Protein AF-A0A3R7PFI6-F1 (afdb_monomer)

Sequence (211 aa):
MRDLRDLRELREMREPPLRPPPLEPPHVSGSPMAPHLTPHGHMPRPPVLPHSPPPPRHWEPPPEEPTDLEELEQFAKTFKQRRIKLGFTQGDVGLAMGKLYGNDFSQTTISRFEALNLSFKNMCKLKPLLQKWLEDADKTVTDPTTLSNPLTSPDNVGRRRKKRTSIETSVRVALERAFLQNPKPTSEEIAMLADNLSMEKEVVRVWFCNR

Organism: Penaeus vannamei (NCBI:txid6689)

Mean predicted aligned error: 19.07 Å

Structure (mmCIF, N/CA/C/O backbone):
data_AF-A0A3R7PFI6-F1
#
_entry.id   AF-A0A3R7PFI6-F1
#
loop_
_atom_site.group_PDB
_atom_site.id
_atom_site.type_symbol
_atom_site.label_atom_id
_atom_site.label_alt_id
_atom_site.label_comp_id
_atom_site.label_asym_id
_atom_site.label_entity_id
_atom_site.label_seq_id
_atom_site.pdbx_PDB_ins_code
_atom_site.Cartn_x
_atom_site.Cartn_y
_atom_site.Cartn_z
_atom_site.occupancy
_atom_site.B_iso_or_equiv
_atom_site.auth_seq_id
_atom_site.auth_comp_id
_atom_site.auth_asym_id
_atom_site.auth_atom_id
_atom_site.pdbx_PDB_model_num
ATOM 1 N N . MET A 1 1 ? -11.604 -17.512 -24.646 1.00 47.03 1 MET A N 1
ATOM 2 C CA . MET A 1 1 ? -11.270 -16.100 -24.923 1.00 47.03 1 MET A CA 1
ATOM 3 C C . MET A 1 1 ? -12.550 -15.301 -24.767 1.00 47.03 1 MET A C 1
ATOM 5 O O . MET A 1 1 ? -13.474 -15.538 -25.528 1.00 47.03 1 MET A O 1
ATOM 9 N N . ARG A 1 2 ? -12.661 -14.491 -23.711 1.00 43.66 2 ARG A N 1
ATOM 10 C CA . ARG A 1 2 ? -13.773 -13.551 -23.515 1.00 43.66 2 ARG A CA 1
ATOM 11 C C . ARG A 1 2 ? -13.194 -12.150 -23.685 1.00 43.66 2 ARG A C 1
ATOM 13 O O . ARG A 1 2 ? -12.155 -11.847 -23.101 1.00 43.66 2 ARG A O 1
ATOM 20 N N . ASP A 1 3 ? -13.801 -11.421 -24.610 1.00 38.56 3 ASP A N 1
ATOM 21 C CA . ASP A 1 3 ? -13.289 -10.248 -25.308 1.00 38.56 3 ASP A CA 1
ATOM 22 C C . ASP A 1 3 ? -13.127 -9.031 -24.389 1.00 38.56 3 ASP A C 1
ATOM 24 O O . ASP A 1 3 ? -13.961 -8.746 -23.534 1.00 38.56 3 ASP A O 1
ATOM 28 N N . LEU A 1 4 ? -12.094 -8.233 -24.662 1.00 44.78 4 LEU A N 1
ATOM 29 C CA . LEU A 1 4 ? -11.784 -6.949 -24.018 1.00 44.78 4 LEU A CA 1
ATOM 30 C C . LEU A 1 4 ? -12.851 -5.852 -24.277 1.00 44.78 4 LEU A C 1
ATOM 32 O O . LEU A 1 4 ? -12.664 -4.701 -23.886 1.00 44.78 4 LEU A O 1
ATOM 36 N N . ARG A 1 5 ? -13.964 -6.199 -24.939 1.00 50.34 5 ARG A N 1
ATOM 37 C CA . ARG A 1 5 ? -15.125 -5.334 -25.195 1.00 50.34 5 ARG A CA 1
ATOM 38 C C . ARG A 1 5 ? -16.104 -5.291 -24.016 1.00 50.34 5 ARG A C 1
ATOM 40 O O . ARG A 1 5 ? -16.621 -4.216 -23.731 1.00 50.34 5 ARG A O 1
ATOM 47 N N . ASP A 1 6 ? -16.226 -6.375 -23.245 1.00 47.31 6 ASP A N 1
ATOM 48 C CA . ASP A 1 6 ? -17.095 -6.441 -22.051 1.00 47.31 6 ASP A CA 1
ATOM 49 C C . ASP A 1 6 ? -16.649 -5.485 -20.922 1.00 47.31 6 ASP A C 1
ATOM 51 O O . ASP A 1 6 ? -17.447 -5.044 -20.097 1.00 47.31 6 ASP A O 1
ATOM 55 N N . LEU A 1 7 ? -15.365 -5.103 -20.886 1.00 47.41 7 LEU A N 1
ATOM 56 C CA . LEU A 1 7 ? -14.848 -4.161 -19.885 1.00 47.41 7 LEU A CA 1
ATOM 57 C C . LEU A 1 7 ? -15.054 -2.680 -20.244 1.00 47.41 7 LEU A C 1
ATOM 59 O O . LEU A 1 7 ? -14.823 -1.825 -19.387 1.00 47.41 7 LEU A O 1
ATOM 63 N N . ARG A 1 8 ? -15.467 -2.354 -21.480 1.00 55.72 8 ARG A N 1
ATOM 64 C CA . ARG A 1 8 ? -15.829 -0.974 -21.849 1.00 55.72 8 ARG A CA 1
ATOM 65 C C . ARG A 1 8 ? -17.278 -0.652 -21.487 1.00 55.72 8 ARG A C 1
ATOM 67 O O . ARG A 1 8 ? -17.504 0.430 -20.960 1.00 55.72 8 ARG A O 1
ATOM 74 N N . GLU A 1 9 ? -18.213 -1.591 -21.643 1.00 45.94 9 GLU A N 1
ATOM 75 C CA . GLU A 1 9 ? -19.623 -1.365 -21.271 1.00 45.94 9 GLU A CA 1
ATOM 76 C C . GLU A 1 9 ? -19.845 -1.284 -19.750 1.00 45.94 9 GLU A C 1
ATOM 78 O O . GLU A 1 9 ? -20.670 -0.502 -19.283 1.00 45.94 9 GLU A O 1
ATOM 83 N N . LEU A 1 10 ? -19.032 -1.966 -18.933 1.00 47.47 10 LEU A N 1
ATOM 84 C CA . LEU A 1 10 ? -19.099 -1.830 -17.467 1.00 47.47 10 LEU A CA 1
ATOM 85 C C . LEU A 1 10 ? -18.564 -0.490 -16.927 1.00 47.47 10 LEU A C 1
ATOM 87 O O . LEU A 1 10 ? -18.756 -0.189 -15.747 1.00 47.47 10 LEU A O 1
ATOM 91 N N . ARG A 1 11 ? -17.903 0.325 -17.762 1.00 57.59 11 ARG A N 1
ATOM 92 C CA . ARG A 1 11 ? -17.464 1.679 -17.387 1.00 57.59 11 ARG A CA 1
ATOM 93 C C . ARG A 1 11 ? -18.569 2.723 -17.580 1.00 57.59 11 ARG A C 1
ATOM 95 O O . ARG A 1 11 ? -18.509 3.763 -16.932 1.00 57.59 11 ARG A O 1
ATOM 102 N N . GLU A 1 12 ? -19.577 2.443 -18.405 1.00 51.34 12 GLU A N 1
ATOM 103 C CA . GLU A 1 12 ? -20.612 3.420 -18.779 1.00 51.34 12 GLU A CA 1
ATOM 104 C C . GLU A 1 12 ? -21.823 3.436 -17.825 1.00 51.34 12 GLU A C 1
ATOM 106 O O . GLU A 1 12 ? -22.630 4.355 -17.858 1.00 51.34 12 GLU A O 1
ATOM 111 N N . MET A 1 13 ? -21.912 2.483 -16.887 1.00 51.72 13 MET A N 1
ATOM 112 C CA . MET A 1 13 ? -23.025 2.369 -15.923 1.00 51.72 13 MET A CA 1
ATOM 113 C C . MET A 1 13 ? -22.684 2.844 -14.497 1.00 51.72 13 MET A C 1
ATOM 115 O O . MET A 1 13 ? -23.316 2.427 -13.524 1.00 51.72 13 MET A O 1
ATOM 119 N N . ARG A 1 14 ? -21.681 3.719 -14.329 1.00 55.25 14 ARG A N 1
ATOM 120 C CA . ARG A 1 14 ? -21.349 4.309 -13.016 1.00 55.25 14 ARG A CA 1
ATOM 121 C C . ARG A 1 14 ? -20.908 5.774 -13.097 1.00 55.25 14 ARG A C 1
ATOM 123 O O . ARG A 1 14 ? -19.942 6.169 -12.450 1.00 55.25 14 ARG A O 1
ATOM 130 N N . GLU A 1 15 ? -21.644 6.583 -13.844 1.00 53.28 15 GLU A N 1
ATOM 131 C CA . GLU A 1 15 ? -21.675 8.032 -13.620 1.00 53.28 15 GLU A CA 1
ATOM 132 C C . GLU A 1 15 ? -22.829 8.346 -12.648 1.00 53.28 15 GLU A C 1
ATOM 134 O O . GLU A 1 15 ? -23.986 8.059 -12.963 1.00 53.28 15 GLU A O 1
ATOM 139 N N . PRO A 1 16 ? -22.572 8.876 -11.439 1.00 63.91 16 PRO A N 1
ATOM 140 C CA . PRO A 1 16 ? -23.630 9.475 -10.632 1.00 63.91 16 PRO A CA 1
ATOM 141 C C . PRO A 1 16 ? -24.058 10.816 -11.261 1.00 63.91 16 PRO A C 1
ATOM 143 O O . PRO A 1 16 ? -23.215 11.499 -11.843 1.00 63.91 16 PRO A O 1
ATOM 146 N N . PRO A 1 17 ? -25.329 11.247 -11.133 1.00 57.25 17 PRO A N 1
ATOM 147 C CA . PRO A 1 17 ? -25.753 12.523 -11.691 1.00 57.25 17 PRO A CA 1
ATOM 148 C C . PRO A 1 17 ? -24.983 13.668 -11.022 1.00 57.25 17 PRO A C 1
ATOM 150 O O . PRO A 1 17 ? -24.881 13.738 -9.792 1.00 57.25 17 PRO A O 1
ATOM 153 N N . LEU A 1 18 ? -24.436 14.559 -11.849 1.00 62.00 18 LEU A N 1
ATOM 154 C CA . LEU A 1 18 ? -23.795 15.798 -11.423 1.00 62.00 18 LEU A CA 1
ATOM 155 C C . LEU A 1 18 ? -24.766 16.597 -10.539 1.00 62.00 18 LEU A C 1
ATOM 157 O O . LEU A 1 18 ? -25.909 16.853 -10.918 1.00 62.00 18 LEU A O 1
ATOM 161 N N . ARG A 1 19 ? -24.311 16.980 -9.341 1.00 64.25 19 ARG A N 1
ATOM 162 C CA . ARG A 1 19 ? -25.037 17.918 -8.473 1.00 64.25 19 ARG A CA 1
ATOM 163 C C . ARG A 1 19 ? -25.232 19.252 -9.210 1.00 64.25 19 ARG A C 1
ATOM 165 O O . ARG A 1 19 ? -24.286 19.705 -9.856 1.00 64.25 19 ARG A O 1
ATOM 172 N N . PRO A 1 20 ? -26.394 19.913 -9.078 1.00 64.19 20 PRO A N 1
ATOM 173 C CA . PRO A 1 20 ? -26.571 21.258 -9.610 1.00 64.19 20 PRO A CA 1
ATOM 174 C C . PRO A 1 20 ? -25.693 22.272 -8.846 1.00 64.19 20 PRO A C 1
ATOM 176 O O . PRO A 1 20 ? -25.380 22.044 -7.670 1.00 64.19 20 PRO A O 1
ATOM 179 N N . PRO A 1 21 ? -25.277 23.374 -9.498 1.00 66.75 21 PRO A N 1
ATOM 180 C CA . PRO A 1 21 ? -24.439 24.406 -8.889 1.00 66.75 21 PRO A CA 1
ATOM 181 C C . PRO A 1 21 ? -25.176 25.169 -7.768 1.00 66.75 21 PRO A C 1
ATOM 183 O O . PRO A 1 21 ? -26.410 25.190 -7.752 1.00 66.75 21 PRO A O 1
ATOM 186 N N . PRO A 1 22 ? -24.451 25.811 -6.828 1.00 54.72 22 PRO A N 1
ATOM 187 C CA . PRO A 1 22 ? -25.062 26.649 -5.800 1.00 54.72 22 PRO A CA 1
ATOM 188 C C . PRO A 1 22 ? -25.737 27.870 -6.433 1.00 54.72 22 PRO A C 1
ATOM 190 O O . PRO A 1 22 ? -25.142 28.551 -7.263 1.00 54.72 22 PRO A O 1
ATOM 193 N N . LEU A 1 23 ? -26.973 28.142 -6.017 1.00 49.22 23 LEU A N 1
ATOM 194 C CA . LEU A 1 23 ? -27.726 29.343 -6.367 1.00 49.22 23 LEU A CA 1
ATOM 195 C C . LEU A 1 23 ? -27.036 30.582 -5.772 1.00 49.22 23 LEU A C 1
ATOM 197 O O . LEU A 1 23 ? -26.887 30.682 -4.553 1.00 49.22 23 LEU A O 1
ATOM 201 N N . GLU A 1 24 ? -26.632 31.521 -6.628 1.00 51.56 24 GLU A N 1
ATOM 202 C CA . GLU A 1 24 ? -26.271 32.885 -6.229 1.00 51.56 24 GLU A CA 1
ATOM 203 C C . GLU A 1 24 ? -27.494 33.606 -5.624 1.00 51.56 24 GLU A C 1
ATOM 205 O O . GLU A 1 24 ? -28.616 33.432 -6.114 1.00 51.56 24 GLU A O 1
ATOM 210 N N . PRO A 1 25 ? -27.327 34.426 -4.570 1.00 59.88 25 PRO A N 1
ATOM 211 C CA . PRO A 1 25 ? -28.398 35.289 -4.090 1.00 59.88 25 PRO A CA 1
ATOM 212 C C . PRO A 1 25 ? -28.646 36.441 -5.084 1.00 59.88 25 PRO A C 1
ATOM 214 O O . PRO A 1 25 ? -27.698 36.969 -5.668 1.00 59.88 25 PRO A O 1
ATOM 217 N N . PRO A 1 26 ? -29.907 36.865 -5.280 1.00 51.94 26 PRO A N 1
ATOM 218 C CA . PRO A 1 26 ? -30.263 37.786 -6.344 1.00 51.94 26 PRO A CA 1
ATOM 219 C C . PRO A 1 26 ? -29.749 39.200 -6.075 1.00 51.94 26 PRO A C 1
ATOM 221 O O . PRO A 1 26 ? -29.958 39.792 -5.016 1.00 51.94 26 PRO A O 1
ATOM 224 N N . HIS A 1 27 ? -29.140 39.758 -7.114 1.00 43.88 27 HIS A N 1
ATOM 225 C CA . HIS A 1 27 ? -28.894 41.177 -7.298 1.00 43.88 27 HIS A CA 1
ATOM 226 C C . HIS A 1 27 ? -30.237 41.928 -7.271 1.00 43.88 27 HIS A C 1
ATOM 228 O O . HIS A 1 27 ? -31.058 41.782 -8.177 1.00 43.88 27 HIS A O 1
ATOM 234 N N . VAL A 1 28 ? -30.463 42.755 -6.250 1.00 43.88 28 VAL A N 1
ATOM 235 C CA . VAL A 1 28 ? -31.458 43.829 -6.326 1.00 43.88 28 VAL A CA 1
ATOM 236 C C . VAL A 1 28 ? -30.785 45.028 -6.984 1.00 43.88 28 VAL A C 1
ATOM 238 O O . VAL A 1 28 ? -29.887 45.659 -6.431 1.00 43.88 28 VAL A O 1
ATOM 241 N N . SER A 1 29 ? -31.224 45.304 -8.208 1.00 42.69 29 SER A N 1
ATOM 242 C CA . SER A 1 29 ? -31.030 46.579 -8.886 1.00 42.69 29 SER A CA 1
ATOM 243 C C . SER A 1 29 ? -31.921 47.626 -8.221 1.00 42.69 29 SER A C 1
ATOM 245 O O . SER A 1 29 ? -33.138 47.457 -8.164 1.00 42.69 29 SER A O 1
ATOM 247 N N . GLY A 1 30 ? -31.318 48.713 -7.745 1.00 36.31 30 GLY A N 1
ATOM 248 C CA . GLY A 1 30 ? -32.032 49.845 -7.163 1.00 36.31 30 GLY A CA 1
ATOM 249 C C . GLY A 1 30 ? -31.119 51.044 -6.918 1.00 36.31 30 GLY A C 1
ATOM 250 O O . GLY A 1 30 ? -30.772 51.333 -5.782 1.00 36.31 30 GLY A O 1
ATOM 251 N N . SER A 1 31 ? -30.733 51.749 -7.982 1.00 43.47 31 SER A N 1
ATOM 252 C CA . SER A 1 31 ? -30.553 53.212 -7.909 1.00 43.47 31 SER A CA 1
ATOM 253 C C . SER A 1 31 ? -31.957 53.839 -7.921 1.00 43.47 31 SER A C 1
ATOM 255 O O . SER A 1 31 ? -32.812 53.272 -8.609 1.00 43.47 31 SER A O 1
ATOM 257 N N . PRO A 1 32 ? -32.233 54.983 -7.253 1.00 49.50 32 PRO A N 1
ATOM 258 C CA . PRO A 1 32 ? -31.509 56.221 -7.562 1.00 49.50 32 PRO A CA 1
ATOM 259 C C . PRO A 1 32 ? -31.386 57.280 -6.427 1.00 49.50 32 PRO A C 1
ATOM 261 O O . PRO A 1 32 ? -31.973 57.174 -5.359 1.00 49.50 32 PRO A O 1
ATOM 264 N N . MET A 1 33 ? -30.674 58.362 -6.779 1.00 37.41 33 MET A N 1
ATOM 265 C CA . MET A 1 33 ? -30.741 59.743 -6.258 1.00 37.41 33 MET A CA 1
ATOM 266 C C . MET A 1 33 ? -30.012 60.126 -4.947 1.00 37.41 33 MET A C 1
ATOM 268 O O . MET A 1 33 ? -30.387 59.776 -3.836 1.00 37.41 33 MET A O 1
ATOM 272 N N . ALA A 1 34 ? -28.999 60.985 -5.142 1.00 40.78 34 ALA A N 1
ATOM 273 C CA . ALA A 1 34 ? -28.459 62.002 -4.223 1.00 40.78 34 ALA A CA 1
ATOM 274 C C . ALA A 1 34 ? -29.556 63.029 -3.803 1.00 40.78 34 ALA A C 1
ATOM 276 O O . ALA A 1 34 ? -30.657 62.926 -4.350 1.00 40.78 34 ALA A O 1
ATOM 277 N N . PRO A 1 35 ? -29.317 64.080 -2.971 1.00 52.38 35 PRO A N 1
ATOM 278 C CA . PRO A 1 35 ? -28.046 64.621 -2.446 1.00 52.38 35 PRO A CA 1
ATOM 279 C C . PRO A 1 35 ? -28.086 65.032 -0.950 1.00 52.38 35 PRO A C 1
ATOM 281 O O . PRO A 1 35 ? -29.144 64.986 -0.335 1.00 52.38 35 PRO A O 1
ATOM 284 N N . HIS A 1 36 ? -26.954 65.459 -0.362 1.00 34.47 36 HIS A N 1
ATOM 285 C CA . HIS A 1 36 ? -26.769 66.803 0.242 1.00 34.47 36 HIS A CA 1
ATOM 286 C C . HIS A 1 36 ? -25.557 66.913 1.209 1.00 34.47 36 HIS A C 1
ATOM 288 O O . HIS A 1 36 ? -25.420 66.158 2.159 1.00 34.47 36 HIS A O 1
ATOM 294 N N . LEU A 1 37 ? -24.728 67.932 0.932 1.00 35.72 37 LEU A N 1
ATOM 295 C CA . LEU A 1 37 ? -24.122 68.921 1.845 1.00 35.72 37 LEU A CA 1
ATOM 296 C C . LEU A 1 37 ? -23.178 68.457 2.979 1.00 35.72 37 LEU A C 1
ATOM 298 O O . LEU A 1 37 ? -23.607 67.940 4.001 1.00 35.72 37 LEU A O 1
ATOM 302 N N . THR A 1 38 ? -21.901 68.853 2.897 1.00 48.12 38 THR A N 1
ATOM 303 C CA . THR A 1 38 ? -21.318 69.928 3.742 1.00 48.12 38 THR A CA 1
ATOM 304 C C . THR A 1 38 ? -19.870 70.265 3.322 1.00 48.12 38 THR A C 1
ATOM 306 O O . THR A 1 38 ? -19.207 69.420 2.720 1.00 48.12 38 THR A O 1
ATOM 309 N N . PRO A 1 39 ? -19.381 71.504 3.562 1.00 47.66 39 PRO A N 1
ATOM 310 C CA . PRO A 1 39 ? -18.180 72.052 2.924 1.00 47.66 39 PRO A CA 1
ATOM 311 C C . PRO A 1 39 ? -17.007 72.356 3.889 1.00 47.66 39 PRO A C 1
ATOM 313 O O . PRO A 1 39 ? -17.177 72.414 5.100 1.00 47.66 39 PRO A O 1
ATOM 316 N N . HIS A 1 40 ? -15.859 72.695 3.284 1.00 39.38 40 HIS A N 1
ATOM 317 C CA . HIS A 1 40 ? -14.697 73.435 3.817 1.00 39.38 40 HIS A CA 1
ATOM 318 C C . HIS A 1 40 ? -13.680 72.741 4.746 1.00 39.38 40 HIS A C 1
ATOM 320 O O . HIS A 1 40 ? -13.979 72.333 5.860 1.00 39.38 40 HIS A O 1
ATOM 326 N N . GLY A 1 41 ? -12.404 72.789 4.326 1.00 36.53 41 GLY A N 1
ATOM 327 C CA . GLY A 1 41 ? -11.238 72.646 5.207 1.00 36.53 41 GLY A CA 1
ATOM 328 C C . GLY A 1 41 ? -9.909 72.516 4.453 1.00 36.53 41 GLY A C 1
ATOM 329 O O . GLY A 1 41 ? -9.660 71.509 3.805 1.00 36.53 41 GLY A O 1
ATOM 330 N N . HIS A 1 42 ? -9.069 73.549 4.522 1.00 40.72 42 HIS A N 1
ATOM 331 C CA . HIS A 1 42 ? -7.720 73.652 3.947 1.00 40.72 42 HIS A CA 1
ATOM 332 C C . HIS A 1 42 ? -6.703 72.637 4.539 1.00 40.72 42 HIS A C 1
ATOM 334 O O . HIS A 1 42 ? -6.733 72.382 5.736 1.00 40.72 42 HIS A O 1
ATOM 340 N N . MET A 1 43 ? -5.802 72.136 3.669 1.00 45.34 43 MET A N 1
ATOM 341 C CA . MET A 1 43 ? -4.363 71.745 3.793 1.00 45.34 43 MET A CA 1
ATOM 342 C C . MET A 1 43 ? -3.679 71.772 5.193 1.00 45.34 43 MET A C 1
ATOM 344 O O . MET A 1 43 ? -3.967 72.693 5.952 1.00 45.34 43 MET A O 1
ATOM 348 N N . PRO A 1 44 ? -2.657 70.920 5.509 1.00 45.69 44 PRO A N 1
ATOM 349 C CA . PRO A 1 44 ? -1.522 70.627 4.615 1.00 45.69 44 PRO A CA 1
ATOM 350 C C . PRO A 1 44 ? -0.893 69.207 4.652 1.00 45.69 44 PRO A C 1
ATOM 352 O O . PRO A 1 44 ? -1.078 68.390 5.547 1.00 45.69 44 PRO A O 1
ATOM 355 N N . ARG A 1 45 ? -0.077 68.970 3.620 1.00 54.97 45 ARG A N 1
ATOM 356 C CA . ARG A 1 45 ? 0.838 67.847 3.345 1.00 54.97 45 ARG A CA 1
ATOM 357 C C . ARG A 1 45 ? 1.880 67.593 4.461 1.00 54.97 45 ARG A C 1
ATOM 359 O O . ARG A 1 45 ? 2.569 68.541 4.835 1.00 54.97 45 ARG A O 1
ATOM 366 N N . PRO A 1 46 ? 2.110 66.333 4.888 1.00 52.25 46 PRO A N 1
ATOM 367 C CA . PRO A 1 46 ? 3.300 65.919 5.634 1.00 52.25 46 PRO A CA 1
ATOM 368 C C . PRO A 1 46 ? 4.395 65.302 4.725 1.00 52.25 46 PRO A C 1
ATOM 370 O O . PRO A 1 46 ? 4.140 65.002 3.555 1.00 52.25 46 PRO A O 1
ATOM 373 N N . PRO A 1 47 ? 5.641 65.187 5.223 1.00 46.34 47 PRO A N 1
ATOM 374 C CA . PRO A 1 47 ? 6.857 65.191 4.417 1.00 46.34 47 PRO A CA 1
ATOM 375 C C . PRO A 1 47 ? 7.277 63.814 3.888 1.00 46.34 47 PRO A C 1
ATOM 377 O O . PRO A 1 47 ? 6.924 62.762 4.412 1.00 46.34 47 PRO A O 1
ATOM 380 N N . VAL A 1 48 ? 8.080 63.872 2.829 1.00 52.50 48 VAL A N 1
ATOM 381 C CA . VAL A 1 48 ? 8.734 62.754 2.145 1.00 52.50 48 VAL A CA 1
ATOM 382 C C . VAL A 1 48 ? 9.746 62.094 3.093 1.00 52.50 48 VAL A C 1
ATOM 384 O O . VAL A 1 48 ? 10.653 62.769 3.575 1.00 52.50 48 VAL A O 1
ATOM 387 N N . LEU A 1 49 ? 9.612 60.787 3.334 1.00 50.81 49 LEU A N 1
ATOM 388 C CA . LEU A 1 49 ? 10.629 59.939 3.970 1.00 50.81 49 LEU A CA 1
ATOM 389 C C . LEU A 1 49 ? 11.106 58.868 2.968 1.00 50.81 49 LEU A C 1
ATOM 391 O O . LEU A 1 49 ? 10.339 58.484 2.081 1.00 50.81 49 LEU A O 1
ATOM 395 N N . PRO A 1 50 ? 12.376 58.429 3.045 1.00 49.97 50 PRO A N 1
ATOM 396 C CA . PRO A 1 50 ? 13.038 57.686 1.980 1.00 49.97 50 PRO A CA 1
ATOM 397 C C . PRO A 1 50 ? 12.567 56.228 1.894 1.00 49.97 50 PRO A C 1
ATOM 399 O O . PRO A 1 50 ? 12.204 55.600 2.886 1.00 49.97 50 PRO A O 1
ATOM 402 N N . HIS A 1 51 ? 12.594 55.711 0.666 1.00 48.69 51 HIS A N 1
ATOM 403 C CA . HIS A 1 51 ? 12.194 54.369 0.254 1.00 48.69 51 HIS A CA 1
ATOM 404 C C . HIS A 1 51 ? 12.770 53.263 1.158 1.00 48.69 51 HIS A C 1
ATOM 406 O O . HIS A 1 51 ? 13.980 53.052 1.192 1.00 48.69 51 HIS A O 1
ATOM 412 N N . SER A 1 52 ? 11.892 52.501 1.816 1.00 49.97 52 SER A N 1
ATOM 413 C CA . SER A 1 52 ? 12.189 51.115 2.199 1.00 49.97 52 SER A CA 1
ATOM 414 C C . SER A 1 52 ? 11.892 50.205 1.001 1.00 49.97 52 SER A C 1
ATOM 416 O O . SER A 1 52 ? 10.870 50.415 0.340 1.00 49.97 52 SER A O 1
ATOM 418 N N . PRO A 1 53 ? 12.745 49.215 0.683 1.00 58.03 53 PRO A N 1
ATOM 419 C CA . PRO A 1 53 ? 12.465 48.290 -0.406 1.00 58.03 53 PRO A CA 1
ATOM 420 C C . PRO A 1 53 ? 11.238 47.429 -0.052 1.00 58.03 53 PRO A C 1
ATOM 422 O O . PRO A 1 53 ? 11.028 47.118 1.125 1.00 58.03 53 PRO A O 1
ATOM 425 N N . PRO A 1 54 ? 10.404 47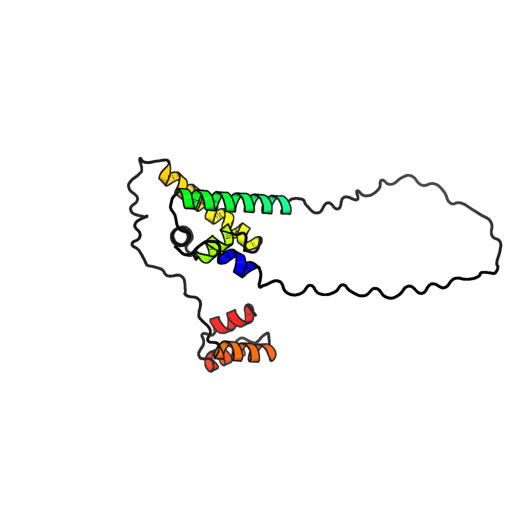.047 -1.035 1.00 58.53 54 PRO A N 1
ATOM 426 C CA . PRO A 1 54 ? 9.269 46.172 -0.778 1.00 58.53 54 PRO A CA 1
ATOM 427 C C . PRO A 1 54 ? 9.767 44.796 -0.299 1.00 58.53 54 PRO A C 1
ATOM 429 O O . PRO A 1 54 ? 10.798 44.324 -0.786 1.00 58.53 54 PRO A O 1
ATOM 432 N N . PRO A 1 55 ? 9.054 44.115 0.618 1.00 55.47 55 PRO A N 1
ATOM 433 C CA . PRO A 1 55 ? 9.356 42.722 0.918 1.00 55.47 55 PRO A CA 1
ATOM 434 C C . PRO A 1 55 ? 9.143 41.898 -0.361 1.00 55.47 55 PRO A C 1
ATOM 436 O O . PRO A 1 55 ? 8.181 42.166 -1.093 1.00 55.47 55 PRO A O 1
ATOM 439 N N . PRO A 1 56 ? 9.996 40.903 -0.658 1.00 54.09 56 PRO A N 1
ATOM 440 C CA . PRO A 1 56 ? 9.786 40.044 -1.807 1.00 54.09 56 PRO A CA 1
ATOM 441 C C . PRO A 1 56 ? 8.479 39.285 -1.583 1.00 54.09 56 PRO A C 1
ATOM 443 O O . PRO A 1 56 ? 8.386 38.392 -0.741 1.00 54.09 56 PRO A O 1
ATOM 446 N N . ARG A 1 57 ? 7.434 39.666 -2.322 1.00 55.94 57 ARG A N 1
ATOM 447 C CA . ARG A 1 57 ? 6.246 38.834 -2.474 1.00 55.94 57 ARG A CA 1
ATOM 448 C C . ARG A 1 57 ? 6.599 37.719 -3.435 1.00 55.94 57 ARG A C 1
ATOM 450 O O . ARG A 1 57 ? 6.314 37.809 -4.621 1.00 55.94 57 ARG A O 1
ATOM 457 N N . HIS A 1 58 ? 7.226 36.686 -2.899 1.00 52.12 58 HIS A N 1
ATOM 458 C CA . HIS A 1 58 ? 7.349 35.417 -3.584 1.00 52.12 58 HIS A CA 1
ATOM 459 C C . HIS A 1 58 ? 6.905 34.306 -2.650 1.00 52.12 58 HIS A C 1
ATOM 461 O O . HIS A 1 58 ? 7.705 33.650 -1.995 1.00 52.12 58 HIS A O 1
ATOM 467 N N . TRP A 1 59 ? 5.591 34.146 -2.545 1.00 49.25 59 TRP A N 1
ATOM 468 C CA . TRP A 1 59 ? 5.024 32.876 -2.121 1.00 49.25 59 TRP A CA 1
ATOM 469 C C . TRP A 1 59 ? 4.951 31.997 -3.376 1.00 49.25 59 TRP A C 1
ATOM 471 O O . TRP A 1 59 ? 3.874 31.823 -3.938 1.00 49.25 59 TRP A O 1
ATOM 481 N N . GLU A 1 60 ? 6.092 31.480 -3.847 1.00 49.00 60 GLU A N 1
ATOM 482 C CA . GLU A 1 60 ? 6.052 30.218 -4.592 1.00 49.00 60 GLU A CA 1
ATOM 483 C C . GLU A 1 60 ? 5.784 29.125 -3.550 1.00 49.00 60 GLU A C 1
ATOM 485 O O . GLU A 1 60 ? 6.536 29.021 -2.575 1.00 49.00 60 GLU A O 1
ATOM 490 N N . PRO A 1 61 ? 4.717 28.320 -3.685 1.00 53.31 61 PRO A N 1
ATOM 491 C CA . PRO A 1 61 ? 4.696 27.044 -2.988 1.00 53.31 61 PRO A CA 1
ATOM 492 C C . PRO A 1 61 ? 5.939 26.251 -3.438 1.00 53.31 61 PRO A C 1
ATOM 494 O O . PRO A 1 61 ? 6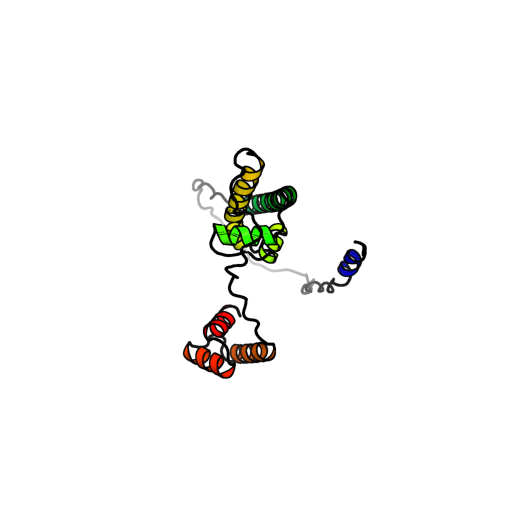.245 26.278 -4.631 1.00 53.31 61 PRO A O 1
ATOM 497 N N . PRO A 1 62 ? 6.676 25.579 -2.534 1.00 53.72 62 PRO A N 1
ATOM 498 C CA . PRO A 1 62 ? 7.886 24.850 -2.901 1.00 53.72 62 PRO A CA 1
ATOM 499 C C . PRO A 1 62 ? 7.622 23.898 -4.085 1.00 53.72 62 PRO A C 1
ATOM 501 O O . PRO A 1 62 ? 6.749 23.034 -3.971 1.00 53.72 62 PRO A O 1
ATOM 504 N N . PRO A 1 63 ? 8.358 24.007 -5.206 1.00 56.91 63 PRO A N 1
ATOM 505 C CA . PRO A 1 63 ? 8.202 23.132 -6.373 1.00 56.91 63 PRO A CA 1
ATOM 506 C C . PRO A 1 63 ? 8.773 21.714 -6.164 1.00 56.91 63 PRO A C 1
ATOM 508 O O . PRO A 1 63 ? 8.944 20.955 -7.117 1.00 56.91 63 PRO A O 1
ATOM 511 N N . GLU A 1 64 ? 9.051 21.315 -4.923 1.00 54.97 64 GLU A N 1
ATOM 512 C CA . GLU A 1 64 ? 9.648 20.011 -4.619 1.00 54.97 64 GLU A CA 1
ATOM 513 C C . GLU A 1 64 ? 8.618 18.863 -4.679 1.00 54.97 64 GLU A C 1
ATOM 515 O O . GLU A 1 64 ? 8.944 17.773 -5.139 1.00 54.97 64 GLU A O 1
ATOM 520 N N . GLU A 1 65 ? 7.346 19.107 -4.335 1.00 54.66 65 GLU A N 1
ATOM 521 C CA . GLU A 1 65 ? 6.288 18.080 -4.419 1.00 54.66 65 GLU A CA 1
ATOM 522 C C . GLU A 1 65 ? 5.894 17.625 -5.844 1.00 54.66 65 GLU A C 1
ATOM 524 O O . GLU A 1 65 ? 5.698 16.419 -6.030 1.00 54.66 65 GLU A O 1
ATOM 529 N N . PRO A 1 66 ? 5.765 18.495 -6.872 1.00 61.09 66 PRO A N 1
ATOM 530 C CA . PRO A 1 66 ? 5.434 18.030 -8.223 1.00 61.09 66 PRO A CA 1
ATOM 531 C C . PRO A 1 66 ? 6.539 17.157 -8.836 1.00 61.09 66 PRO A C 1
ATOM 533 O O . PRO A 1 6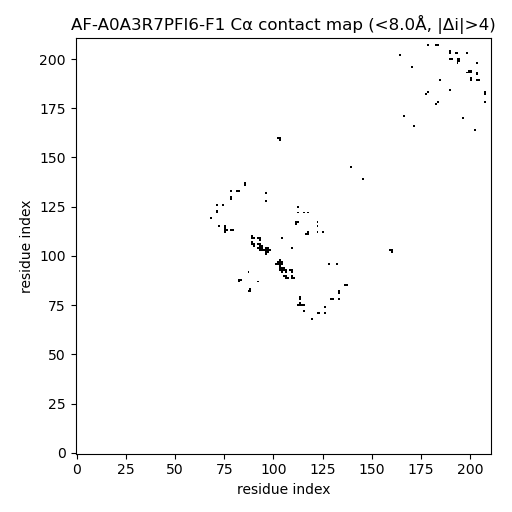6 ? 6.231 16.231 -9.587 1.00 61.09 66 PRO A O 1
ATOM 536 N N . THR A 1 67 ? 7.800 17.398 -8.468 1.00 72.06 67 THR A N 1
ATOM 537 C CA . THR A 1 67 ? 8.956 16.649 -8.984 1.00 72.06 67 THR A CA 1
ATOM 538 C C . THR A 1 67 ? 8.986 15.219 -8.440 1.00 72.06 67 THR A C 1
ATOM 540 O O . THR A 1 67 ? 9.144 14.263 -9.202 1.00 72.06 67 THR A O 1
ATOM 543 N N . ASP A 1 68 ? 8.749 15.048 -7.136 1.00 81.50 68 ASP A N 1
ATOM 544 C CA . ASP A 1 68 ? 8.738 13.726 -6.502 1.00 81.50 68 ASP A CA 1
ATOM 545 C C . ASP A 1 68 ? 7.600 12.840 -7.024 1.00 81.50 68 ASP A C 1
ATOM 547 O O . ASP A 1 68 ? 7.777 11.629 -7.178 1.00 81.50 68 ASP A O 1
ATOM 551 N N . LEU A 1 69 ? 6.426 13.417 -7.308 1.00 87.50 69 LEU A N 1
ATOM 552 C CA . LEU A 1 69 ? 5.290 12.666 -7.845 1.00 87.50 69 LEU A CA 1
ATOM 553 C C . LEU A 1 69 ? 5.561 12.167 -9.271 1.00 87.50 69 LEU A C 1
ATOM 555 O O . LEU A 1 69 ? 5.254 11.012 -9.584 1.00 87.50 69 LEU A O 1
ATOM 559 N N . GLU A 1 70 ? 6.162 13.010 -10.111 1.00 88.81 70 GLU A N 1
ATOM 560 C CA . GLU A 1 70 ? 6.552 12.643 -11.473 1.00 88.81 70 GLU A CA 1
ATOM 561 C C . GLU A 1 70 ? 7.613 11.534 -11.468 1.00 88.81 70 GLU A C 1
ATOM 563 O O . GLU A 1 70 ? 7.489 10.536 -12.185 1.00 88.81 70 GLU A O 1
ATOM 568 N N . GLU A 1 71 ? 8.615 11.641 -10.595 1.00 92.19 71 GLU A N 1
ATOM 569 C CA . GLU A 1 71 ? 9.641 10.610 -10.440 1.00 92.19 71 GLU A CA 1
ATOM 570 C C . GLU A 1 71 ? 9.032 9.269 -9.987 1.00 92.19 71 GLU A C 1
ATOM 572 O O . GLU A 1 71 ? 9.434 8.189 -10.432 1.00 92.19 71 GLU A O 1
ATOM 577 N N . LEU A 1 72 ? 8.019 9.319 -9.119 1.00 94.06 72 LEU A N 1
ATOM 578 C CA . LEU A 1 72 ? 7.289 8.146 -8.638 1.00 94.06 72 LEU A CA 1
ATOM 579 C C . LEU A 1 72 ? 6.498 7.462 -9.755 1.00 94.06 72 LEU A C 1
ATOM 581 O O . LEU A 1 72 ? 6.472 6.230 -9.830 1.00 94.06 72 LEU A O 1
ATOM 585 N N . GLU A 1 73 ? 5.879 8.248 -10.634 1.00 94.56 73 GLU A N 1
ATOM 586 C CA . GLU A 1 73 ? 5.178 7.746 -11.812 1.00 94.56 73 GLU A CA 1
ATOM 587 C C . GLU A 1 73 ? 6.144 7.065 -12.788 1.00 94.56 73 GLU A C 1
ATOM 589 O O . GLU A 1 73 ? 5.883 5.945 -13.248 1.00 94.56 73 GLU A O 1
ATOM 594 N N . GLN A 1 74 ? 7.281 7.703 -13.070 1.00 95.44 74 GLN A N 1
ATOM 595 C CA . GLN A 1 74 ? 8.326 7.132 -13.919 1.00 95.44 74 GLN A CA 1
ATOM 596 C C . GLN A 1 74 ? 8.877 5.830 -13.327 1.00 95.44 74 GLN A C 1
ATOM 598 O O . GLN A 1 74 ? 9.022 4.826 -14.040 1.00 95.44 74 GLN A O 1
ATOM 603 N N . PHE A 1 75 ? 9.118 5.808 -12.014 1.00 97.06 75 PHE A N 1
ATOM 604 C CA . PHE A 1 75 ? 9.568 4.613 -11.316 1.00 97.06 75 PHE A CA 1
ATOM 605 C C . PHE A 1 75 ? 8.528 3.491 -11.388 1.00 97.06 75 PHE A C 1
ATOM 607 O O . PHE A 1 75 ? 8.878 2.372 -11.756 1.00 97.06 75 PHE A O 1
ATOM 614 N N . ALA A 1 76 ? 7.250 3.763 -11.112 1.00 97.44 76 ALA A N 1
ATOM 615 C CA . ALA A 1 76 ? 6.196 2.747 -11.159 1.00 97.44 76 ALA A CA 1
ATOM 616 C C . ALA A 1 76 ? 6.062 2.112 -12.556 1.00 97.44 76 ALA A C 1
ATOM 618 O O . ALA A 1 76 ? 5.942 0.886 -12.675 1.00 97.44 76 ALA A O 1
ATOM 619 N N . LYS A 1 77 ? 6.148 2.925 -13.621 1.00 96.75 77 LYS A N 1
ATOM 620 C CA . LYS A 1 77 ? 6.144 2.450 -15.017 1.00 96.75 77 LYS A CA 1
ATOM 621 C C . LYS A 1 77 ? 7.356 1.567 -15.314 1.00 96.75 77 LYS A C 1
ATOM 623 O O . LYS A 1 77 ? 7.193 0.447 -15.804 1.00 96.75 77 LYS A O 1
ATOM 628 N N . THR A 1 78 ? 8.552 2.043 -14.972 1.00 96.44 78 THR A N 1
ATOM 629 C CA . THR A 1 78 ? 9.815 1.323 -15.199 1.00 96.44 78 THR A CA 1
ATOM 630 C C . THR A 1 78 ? 9.849 0.007 -14.428 1.00 96.44 78 THR A C 1
ATOM 632 O O . THR A 1 78 ? 10.173 -1.039 -14.991 1.00 96.44 78 THR A O 1
ATOM 635 N N . PHE A 1 79 ? 9.446 0.041 -13.158 1.00 97.56 79 PHE A N 1
ATOM 636 C CA . PHE A 1 79 ? 9.355 -1.121 -12.286 1.00 97.56 79 PHE A CA 1
ATOM 637 C C . PHE A 1 79 ? 8.446 -2.196 -12.886 1.00 97.56 79 PHE A C 1
ATOM 639 O O . PHE A 1 79 ? 8.864 -3.345 -13.040 1.00 97.56 79 PHE A O 1
ATOM 646 N N . LYS A 1 80 ? 7.230 -1.821 -13.305 1.00 97.38 80 LYS A N 1
ATOM 647 C CA . LYS A 1 80 ? 6.282 -2.742 -13.947 1.00 97.38 80 LYS A CA 1
ATOM 648 C C . LYS A 1 80 ? 6.865 -3.356 -15.218 1.00 97.38 80 LYS A C 1
ATOM 650 O O . LYS A 1 80 ? 6.763 -4.567 -15.415 1.00 97.38 80 LYS A O 1
ATOM 655 N N . GLN A 1 81 ? 7.472 -2.535 -16.074 1.00 96.00 81 GLN A N 1
ATOM 656 C CA . GLN A 1 81 ? 8.051 -2.995 -17.334 1.00 96.00 81 GLN A CA 1
ATOM 657 C C . GLN A 1 81 ? 9.184 -3.996 -17.098 1.00 96.00 81 GLN A C 1
ATOM 659 O O . GLN A 1 81 ? 9.175 -5.074 -17.693 1.00 96.00 81 GLN A O 1
ATOM 664 N N . ARG A 1 82 ? 10.138 -3.672 -16.217 1.00 95.25 82 ARG A N 1
ATOM 665 C CA . ARG A 1 82 ? 11.265 -4.561 -15.913 1.00 95.25 82 ARG A CA 1
ATOM 666 C C . ARG A 1 82 ? 10.818 -5.837 -15.214 1.00 95.25 82 ARG A C 1
ATOM 668 O O . ARG A 1 82 ? 11.223 -6.910 -15.641 1.00 95.25 82 ARG A O 1
ATOM 675 N N . ARG A 1 83 ? 9.912 -5.758 -14.233 1.00 95.62 83 ARG A N 1
ATOM 676 C CA . ARG A 1 83 ? 9.331 -6.946 -13.584 1.00 95.62 83 ARG A CA 1
ATOM 677 C C . ARG A 1 83 ? 8.753 -7.924 -14.613 1.00 95.62 83 ARG A C 1
ATOM 679 O O . ARG A 1 83 ? 9.059 -9.110 -14.559 1.00 95.62 83 ARG A O 1
ATOM 686 N N . ILE A 1 84 ? 7.929 -7.429 -15.543 1.00 93.75 84 ILE A N 1
ATOM 687 C CA . ILE A 1 84 ? 7.328 -8.258 -16.603 1.00 93.75 84 ILE A CA 1
ATOM 688 C C . ILE A 1 84 ? 8.410 -8.802 -17.541 1.00 93.75 84 ILE A C 1
ATOM 690 O O . ILE A 1 84 ? 8.365 -9.977 -17.892 1.00 93.75 84 ILE A O 1
ATOM 694 N N . LYS A 1 85 ? 9.398 -7.979 -17.913 1.00 92.81 85 LYS A N 1
ATOM 695 C CA . LYS A 1 85 ? 10.521 -8.383 -18.773 1.00 92.81 85 LYS A CA 1
ATOM 696 C C . LYS A 1 85 ? 11.359 -9.508 -18.155 1.00 92.81 85 LYS A C 1
ATOM 698 O O . LYS A 1 85 ? 11.791 -10.398 -18.874 1.00 92.81 85 LYS A O 1
ATOM 703 N N . LEU A 1 86 ? 11.555 -9.475 -16.840 1.00 90.12 86 LEU A N 1
ATOM 704 C CA . LEU A 1 86 ? 12.237 -10.512 -16.063 1.00 90.12 86 LEU A CA 1
ATOM 705 C C . LEU A 1 86 ? 11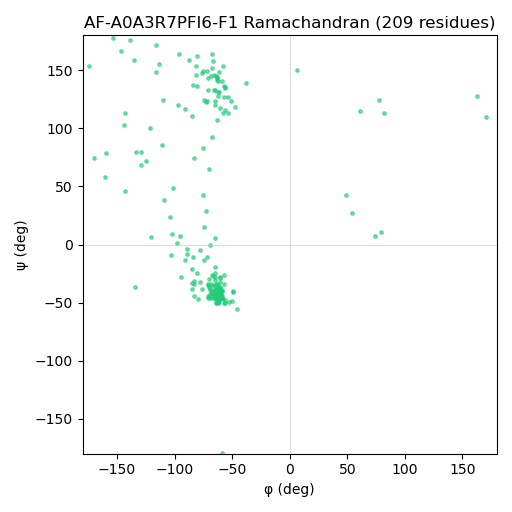.345 -11.740 -15.788 1.00 90.12 86 LEU A C 1
ATOM 707 O O . LEU A 1 86 ? 11.813 -12.718 -15.218 1.00 90.12 86 LEU A O 1
ATOM 711 N N . GLY A 1 87 ? 10.064 -11.703 -16.172 1.00 91.00 87 GLY A N 1
ATOM 712 C CA . GLY A 1 87 ? 9.129 -12.818 -16.009 1.00 91.00 87 GLY A CA 1
ATOM 713 C C . GLY A 1 87 ? 8.539 -12.977 -14.605 1.00 91.00 87 GLY A C 1
ATOM 714 O O . GLY A 1 87 ? 7.874 -13.975 -14.343 1.00 91.00 87 GLY A O 1
ATOM 715 N N . PHE A 1 88 ? 8.726 -12.012 -13.701 1.00 91.81 88 PHE A N 1
ATOM 716 C CA . PHE A 1 88 ? 8.187 -12.096 -12.340 1.00 91.81 88 PHE A CA 1
ATOM 717 C C . PHE A 1 88 ? 6.712 -11.707 -12.290 1.00 91.81 88 PHE A C 1
ATOM 719 O O . PHE A 1 88 ? 6.309 -10.675 -12.833 1.00 91.81 88 PHE A O 1
ATOM 726 N N . THR A 1 89 ? 5.889 -12.456 -11.557 1.00 94.44 89 THR A N 1
ATOM 727 C CA . THR A 1 89 ? 4.529 -12.023 -11.211 1.00 94.44 89 THR A CA 1
ATOM 728 C C . THR A 1 89 ? 4.547 -11.060 -10.022 1.00 94.44 89 THR A C 1
ATOM 730 O O . THR A 1 89 ? 5.501 -10.991 -9.253 1.00 94.44 89 THR A O 1
ATOM 733 N N . GLN A 1 90 ? 3.465 -10.304 -9.824 1.00 93.62 90 GLN A N 1
ATOM 734 C CA . GLN A 1 90 ? 3.317 -9.436 -8.647 1.00 93.62 90 GLN A CA 1
ATOM 735 C C . GLN A 1 90 ? 3.343 -10.230 -7.323 1.00 93.62 90 GLN A C 1
ATOM 737 O O . GLN A 1 90 ? 3.750 -9.692 -6.295 1.00 93.62 90 GLN A O 1
ATOM 742 N N . GLY A 1 91 ? 2.906 -11.496 -7.343 1.00 90.25 91 GLY A N 1
ATOM 743 C CA . GLY A 1 91 ? 2.999 -12.400 -6.196 1.00 90.25 91 GLY A CA 1
ATOM 744 C C . GLY A 1 91 ? 4.443 -12.792 -5.887 1.00 90.25 91 GLY A C 1
ATOM 745 O O . GLY A 1 91 ? 4.843 -12.733 -4.726 1.00 90.25 91 GLY A O 1
ATOM 746 N N . ASP A 1 92 ? 5.235 -13.090 -6.920 1.00 91.12 92 ASP A N 1
ATOM 747 C CA . ASP A 1 92 ? 6.646 -13.477 -6.776 1.00 91.12 92 ASP A CA 1
ATOM 748 C C . ASP A 1 92 ? 7.482 -12.344 -6.187 1.00 91.12 92 ASP A C 1
ATOM 750 O O . ASP A 1 92 ? 8.271 -12.567 -5.271 1.00 91.12 92 ASP A O 1
ATOM 754 N N . VAL A 1 93 ? 7.251 -11.107 -6.646 1.00 92.69 93 VAL A N 1
ATOM 755 C CA . VAL A 1 93 ? 7.868 -9.914 -6.047 1.00 92.69 93 VAL A CA 1
ATOM 756 C C . VAL A 1 93 ? 7.505 -9.809 -4.570 1.00 92.69 93 VAL A C 1
ATOM 758 O O . VAL A 1 93 ? 8.371 -9.584 -3.728 1.00 92.69 93 VAL A O 1
ATOM 761 N N . GLY A 1 94 ? 6.223 -9.985 -4.240 1.00 91.50 94 GLY A N 1
ATOM 762 C CA . GLY A 1 94 ? 5.748 -9.892 -2.865 1.00 91.50 94 GLY A CA 1
ATOM 763 C C . GLY A 1 94 ? 6.406 -10.908 -1.931 1.00 91.50 94 GLY A C 1
ATOM 764 O O . GLY A 1 94 ? 6.790 -10.552 -0.813 1.00 91.50 94 GLY A O 1
ATOM 765 N N . LEU A 1 95 ? 6.597 -12.137 -2.418 1.00 88.19 95 LEU A N 1
ATOM 766 C CA . LEU A 1 95 ? 7.273 -13.215 -1.698 1.00 88.19 95 LEU A CA 1
ATOM 767 C C . LEU A 1 95 ? 8.785 -12.972 -1.573 1.00 88.19 95 LEU A C 1
ATOM 769 O O . LEU A 1 95 ? 9.344 -13.095 -0.482 1.00 88.19 95 LEU A O 1
ATOM 773 N N . ALA A 1 96 ? 9.452 -12.580 -2.662 1.00 87.94 96 ALA A N 1
ATOM 774 C CA . ALA A 1 96 ? 10.880 -12.264 -2.656 1.00 87.94 96 ALA A CA 1
ATOM 775 C C . ALA A 1 96 ? 11.197 -11.106 -1.696 1.00 87.94 96 ALA A C 1
ATOM 777 O O . ALA A 1 96 ? 12.203 -11.134 -0.983 1.00 87.94 96 ALA A O 1
ATOM 778 N N . MET A 1 97 ? 10.297 -10.124 -1.611 1.00 88.25 97 MET A N 1
ATOM 779 C CA . MET A 1 97 ? 10.421 -9.015 -0.672 1.00 88.25 97 MET A CA 1
ATOM 780 C C . MET A 1 97 ? 10.263 -9.414 0.786 1.00 88.25 97 MET A C 1
ATOM 782 O O . MET A 1 97 ? 10.976 -8.882 1.639 1.00 88.25 97 MET A O 1
ATOM 786 N N . GLY A 1 98 ? 9.414 -10.398 1.068 1.00 85.00 98 GLY A N 1
ATOM 787 C CA . GLY A 1 98 ? 9.308 -10.982 2.398 1.00 85.00 98 GLY A CA 1
ATOM 788 C C . GLY A 1 98 ? 10.612 -11.578 2.905 1.00 85.00 98 GLY A C 1
ATOM 789 O O . GLY A 1 98 ? 10.983 -11.380 4.061 1.00 85.00 98 GLY A O 1
ATOM 790 N N . LYS A 1 99 ? 11.362 -12.228 2.012 1.00 80.75 99 LYS A N 1
ATOM 791 C CA . LYS A 1 99 ? 12.668 -12.815 2.325 1.00 80.75 99 LYS A CA 1
ATOM 792 C C . LYS A 1 99 ? 13.753 -11.773 2.595 1.00 80.75 99 LYS A C 1
ATOM 794 O O . LYS A 1 99 ? 14.574 -11.984 3.480 1.00 80.75 99 LYS A O 1
ATOM 799 N N . LEU A 1 100 ? 13.760 -10.674 1.840 1.00 76.81 100 LEU A N 1
ATOM 800 C CA . LEU A 1 100 ? 14.791 -9.634 1.931 1.00 76.81 100 LEU A CA 1
ATOM 801 C C . LEU A 1 100 ? 14.538 -8.624 3.059 1.00 76.81 100 LEU A C 1
ATOM 803 O O . LEU A 1 100 ? 15.489 -8.154 3.675 1.00 76.81 100 LEU A O 1
ATOM 807 N N . TYR A 1 101 ? 13.272 -8.305 3.348 1.00 81.62 101 TYR A N 1
ATOM 808 C CA . TYR A 1 101 ? 12.898 -7.250 4.303 1.00 81.62 101 TYR A CA 1
ATOM 809 C C . TYR A 1 101 ? 12.055 -7.739 5.487 1.00 81.62 101 TYR A C 1
ATOM 811 O O . TYR A 1 101 ? 11.577 -6.933 6.284 1.00 81.62 101 TYR A O 1
ATOM 819 N N . GLY A 1 102 ? 11.859 -9.053 5.622 1.00 76.19 102 GLY A N 1
ATOM 820 C CA . GLY A 1 102 ? 11.187 -9.668 6.770 1.00 76.19 102 GLY A CA 1
ATOM 821 C C . GLY A 1 102 ? 9.666 -9.490 6.808 1.00 76.19 102 GLY A C 1
ATOM 822 O O . GLY A 1 102 ? 9.039 -9.859 7.801 1.00 76.19 102 GLY A O 1
ATOM 823 N N . ASN A 1 103 ? 9.053 -8.935 5.757 1.00 76.88 103 ASN A N 1
ATOM 824 C CA . ASN A 1 103 ? 7.605 -8.753 5.672 1.00 76.88 103 ASN A CA 1
ATOM 825 C C . ASN A 1 103 ? 7.095 -8.975 4.243 1.00 76.88 103 ASN A C 1
ATOM 827 O O . ASN A 1 103 ? 7.399 -8.188 3.347 1.00 76.88 103 ASN A O 1
ATOM 831 N N . ASP A 1 104 ? 6.307 -10.034 4.032 1.00 78.62 104 ASP A N 1
ATOM 832 C CA . ASP A 1 104 ? 5.750 -10.351 2.715 1.00 78.62 104 ASP A CA 1
ATOM 833 C C . ASP A 1 104 ? 4.824 -9.227 2.241 1.00 78.62 104 ASP A C 1
ATOM 835 O O . ASP A 1 104 ? 3.843 -8.864 2.913 1.00 78.62 104 ASP A O 1
ATOM 839 N N . PHE A 1 105 ? 5.055 -8.718 1.034 1.00 87.19 105 PHE A N 1
ATOM 840 C CA . PHE A 1 105 ? 4.048 -7.895 0.378 1.00 87.19 105 PHE A CA 1
ATOM 841 C C . PHE A 1 105 ? 3.001 -8.780 -0.289 1.00 87.19 105 PHE A C 1
ATOM 843 O O . PHE A 1 105 ? 3.276 -9.870 -0.779 1.00 87.19 105 PHE A O 1
ATOM 850 N N . SER A 1 106 ? 1.759 -8.302 -0.302 1.00 86.56 106 SER A N 1
ATOM 851 C CA . SER A 1 106 ? 0.704 -8.978 -1.053 1.00 86.56 106 SER A CA 1
ATOM 852 C C . SER A 1 106 ? 0.790 -8.591 -2.527 1.00 86.56 106 SER A C 1
ATOM 854 O O . SER A 1 106 ? 1.190 -7.467 -2.841 1.00 86.56 106 SER A O 1
ATOM 856 N N . GLN A 1 107 ? 0.313 -9.460 -3.422 1.00 91.75 107 GLN A N 1
ATOM 857 C CA . GLN A 1 107 ? 0.112 -9.113 -4.834 1.00 91.75 107 GLN A CA 1
ATOM 858 C C . GLN A 1 107 ? -0.665 -7.792 -4.979 1.00 91.75 107 GLN A C 1
ATOM 860 O O . GLN A 1 107 ? -0.298 -6.937 -5.782 1.00 91.75 107 GLN A O 1
ATOM 865 N N . THR A 1 108 ? -1.684 -7.577 -4.141 1.00 94.00 108 THR A N 1
ATOM 866 C CA . THR A 1 108 ? -2.476 -6.341 -4.131 1.00 94.00 108 THR A CA 1
ATOM 867 C C . THR A 1 108 ? -1.635 -5.109 -3.789 1.00 94.00 108 THR A C 1
ATOM 869 O O . THR A 1 108 ? -1.892 -4.037 -4.325 1.00 94.00 108 THR A O 1
ATOM 872 N N . THR A 1 109 ? -0.619 -5.235 -2.930 1.00 94.31 109 THR A N 1
ATOM 873 C CA . THR A 1 109 ? 0.305 -4.136 -2.612 1.00 94.31 109 THR A CA 1
ATOM 874 C C . THR A 1 109 ? 1.106 -3.732 -3.846 1.00 94.31 109 THR A C 1
ATOM 876 O O . THR A 1 109 ? 1.113 -2.552 -4.190 1.00 94.31 109 THR A O 1
ATOM 879 N N . ILE A 1 110 ? 1.704 -4.702 -4.547 1.00 95.31 110 ILE A N 1
ATOM 880 C CA . ILE A 1 110 ? 2.475 -4.447 -5.774 1.00 95.31 110 ILE A CA 1
ATOM 881 C C . ILE A 1 110 ? 1.565 -3.872 -6.866 1.00 95.31 110 ILE A C 1
ATOM 883 O O . ILE A 1 110 ? 1.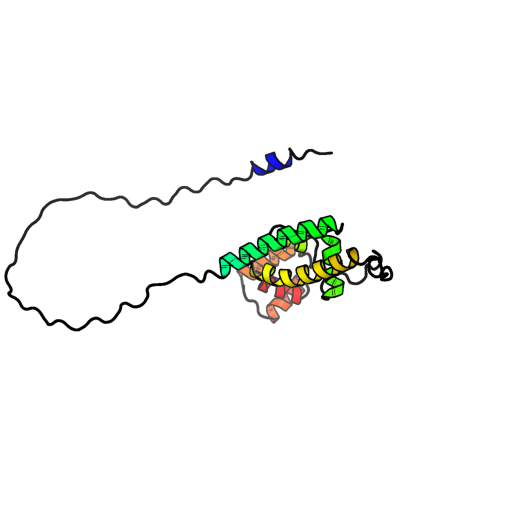897 -2.867 -7.485 1.00 95.31 110 ILE A O 1
ATOM 887 N N . SER A 1 111 ? 0.365 -4.434 -7.041 1.00 97.06 111 SER A N 1
ATOM 888 C CA . SER A 1 111 ? -0.609 -3.932 -8.015 1.00 97.06 111 SER A CA 1
ATOM 889 C C . SER A 1 111 ? -1.056 -2.497 -7.739 1.00 97.06 111 SER A C 1
ATOM 891 O O . SER A 1 111 ? -1.243 -1.737 -8.685 1.00 97.06 111 SER A O 1
ATOM 893 N N . ARG A 1 112 ? -1.267 -2.117 -6.471 1.00 96.62 112 ARG A N 1
ATOM 894 C CA . ARG A 1 112 ? -1.647 -0.743 -6.109 1.00 96.62 112 ARG A CA 1
ATOM 895 C C . ARG A 1 112 ? -0.495 0.234 -6.310 1.00 96.62 112 ARG A C 1
ATOM 897 O O . ARG A 1 112 ? -0.750 1.349 -6.742 1.00 96.62 112 ARG A O 1
ATOM 904 N N . PHE A 1 113 ? 0.738 -0.191 -6.043 1.00 97.06 113 PHE A N 1
ATOM 905 C CA . PHE A 1 113 ? 1.930 0.604 -6.324 1.00 97.06 113 PHE A CA 1
ATOM 906 C C . PHE A 1 113 ? 2.087 0.874 -7.830 1.00 97.06 113 PHE A C 1
ATOM 908 O O . PHE A 1 113 ? 2.187 2.026 -8.236 1.00 97.06 113 PHE A O 1
ATOM 915 N N . GLU A 1 114 ? 2.005 -0.164 -8.674 1.00 96.94 114 GLU A N 1
ATOM 916 C CA . GLU A 1 114 ? 2.095 -0.035 -10.142 1.00 96.94 114 GLU A CA 1
ATOM 917 C C . GLU A 1 114 ? 0.987 0.846 -10.749 1.00 96.94 114 GLU A C 1
ATOM 919 O O . GLU A 1 114 ? 1.175 1.424 -11.817 1.00 96.94 114 GLU A O 1
ATOM 924 N N . ALA A 1 115 ? -0.176 0.920 -10.096 1.00 96.06 115 ALA A N 1
ATOM 925 C CA . ALA A 1 115 ? -1.323 1.718 -10.527 1.00 96.06 115 ALA A CA 1
ATOM 926 C C . ALA A 1 115 ? -1.390 3.109 -9.871 1.00 96.06 115 ALA A C 1
ATOM 928 O O . ALA A 1 115 ? -2.412 3.777 -10.007 1.00 96.06 115 ALA A O 1
ATOM 929 N N . LEU A 1 116 ? -0.357 3.517 -9.120 1.00 95.19 116 LEU A N 1
ATOM 930 C CA . LEU A 1 116 ? -0.323 4.768 -8.345 1.00 95.19 116 LEU A CA 1
ATOM 931 C C . LEU A 1 116 ? -1.517 4.937 -7.382 1.00 95.19 116 LEU A C 1
ATOM 933 O O . LEU A 1 116 ? -1.912 6.044 -7.036 1.00 95.19 116 LEU A O 1
ATOM 937 N N . ASN A 1 117 ? -2.101 3.828 -6.920 1.00 95.88 117 ASN A N 1
ATOM 938 C CA . ASN A 1 117 ? -3.294 3.801 -6.072 1.00 95.88 117 ASN A CA 1
ATOM 939 C C . ASN A 1 117 ? -2.937 3.551 -4.596 1.00 95.88 117 ASN A C 1
ATOM 941 O O . ASN A 1 117 ? -3.477 2.661 -3.927 1.00 95.88 117 ASN A O 1
ATOM 945 N N . LEU A 1 118 ? -1.961 4.308 -4.103 1.00 93.38 118 LEU A N 1
ATOM 946 C CA . LEU A 1 118 ? -1.560 4.378 -2.700 1.00 93.38 118 LEU A CA 1
ATOM 947 C C . LEU A 1 118 ? -1.372 5.850 -2.331 1.00 93.38 118 LEU A C 1
ATOM 949 O O . LEU A 1 118 ? -1.148 6.692 -3.194 1.00 93.38 118 LEU A O 1
ATOM 953 N N . SER A 1 119 ? -1.432 6.167 -1.037 1.00 93.31 119 SER A N 1
ATOM 954 C CA . SER A 1 119 ? -1.072 7.513 -0.591 1.00 93.31 119 SER A CA 1
ATOM 955 C C . SER A 1 119 ? 0.390 7.814 -0.920 1.00 93.31 119 SER A C 1
ATOM 957 O O . SER A 1 119 ? 1.235 6.919 -0.850 1.00 93.31 119 SER A O 1
ATOM 959 N N . PHE A 1 120 ? 0.701 9.081 -1.197 1.00 90.25 120 PHE A N 1
ATOM 960 C CA . PHE A 1 120 ? 2.062 9.536 -1.499 1.00 90.25 120 PHE A CA 1
ATOM 961 C C . PHE A 1 120 ? 3.077 9.052 -0.450 1.00 90.25 120 PHE A C 1
ATOM 963 O O . PHE A 1 120 ? 4.037 8.359 -0.769 1.00 90.25 120 PHE A O 1
ATOM 970 N N . LYS A 1 121 ? 2.760 9.228 0.840 1.00 91.06 121 LYS A N 1
ATOM 971 C CA . LYS A 1 121 ? 3.580 8.726 1.956 1.00 91.06 121 LYS A CA 1
ATOM 972 C C . LYS A 1 121 ? 3.828 7.210 1.920 1.00 91.06 121 LYS A C 1
ATOM 974 O O . LYS A 1 121 ? 4.881 6.760 2.364 1.00 91.06 121 LYS A O 1
ATOM 979 N N . ASN A 1 122 ? 2.875 6.406 1.446 1.00 92.88 122 ASN A N 1
ATOM 980 C CA . ASN A 1 122 ? 3.080 4.963 1.278 1.00 92.88 122 ASN A CA 1
ATOM 981 C C . ASN A 1 122 ? 3.924 4.651 0.040 1.00 92.88 122 ASN A C 1
ATOM 983 O O . ASN A 1 122 ? 4.771 3.765 0.101 1.00 92.88 122 ASN A O 1
ATOM 987 N N . MET A 1 123 ? 3.726 5.380 -1.055 1.00 94.38 123 MET A N 1
ATOM 988 C CA . MET A 1 123 ? 4.523 5.227 -2.269 1.00 94.38 123 MET A CA 1
ATOM 989 C C . MET A 1 123 ? 6.001 5.540 -2.004 1.00 94.38 123 MET A C 1
ATOM 991 O O . MET A 1 123 ? 6.852 4.704 -2.303 1.00 94.38 123 MET A O 1
ATOM 995 N N . CYS A 1 124 ? 6.308 6.658 -1.336 1.00 93.44 124 CYS A N 1
ATOM 996 C CA . CYS A 1 124 ? 7.683 7.026 -0.974 1.00 93.44 124 CYS A CA 1
ATOM 997 C C . CYS A 1 124 ? 8.347 5.988 -0.059 1.00 93.44 124 CYS A C 1
ATOM 999 O O . CYS A 1 124 ? 9.543 5.744 -0.165 1.00 93.44 124 CYS A O 1
ATOM 1001 N N . LYS A 1 125 ? 7.576 5.320 0.809 1.00 92.25 125 LYS A N 1
ATOM 1002 C CA . LYS A 1 125 ? 8.086 4.218 1.644 1.00 92.25 125 LYS A CA 1
ATOM 1003 C C . LYS A 1 125 ? 8.394 2.952 0.847 1.00 92.25 125 LYS A C 1
ATOM 1005 O O . LYS A 1 125 ? 9.308 2.219 1.208 1.00 92.25 125 LYS A O 1
ATOM 1010 N N . LEU A 1 126 ? 7.612 2.663 -0.192 1.00 93.88 126 LEU A N 1
ATOM 1011 C CA . LEU A 1 126 ? 7.762 1.443 -0.988 1.00 93.88 126 LEU A CA 1
ATOM 1012 C C . LEU A 1 126 ? 8.813 1.579 -2.091 1.00 93.88 126 LEU A C 1
ATOM 1014 O O . LEU A 1 126 ? 9.502 0.600 -2.368 1.00 93.88 126 LEU A O 1
ATOM 1018 N N . LYS A 1 127 ? 8.971 2.772 -2.679 1.00 94.81 127 LYS A N 1
ATOM 1019 C CA . LYS A 1 127 ? 9.944 3.056 -3.745 1.00 94.81 127 LYS A CA 1
ATOM 1020 C C . LYS A 1 127 ? 11.351 2.500 -3.453 1.00 94.81 127 LYS A C 1
ATOM 1022 O O . LYS A 1 127 ? 11.801 1.687 -4.256 1.00 94.81 127 LYS A O 1
ATOM 1027 N N . PRO A 1 128 ? 12.024 2.820 -2.327 1.00 93.88 128 PRO A N 1
ATOM 1028 C CA . PRO A 1 128 ? 13.388 2.340 -2.087 1.00 93.88 128 PRO A CA 1
ATOM 1029 C C . PRO A 1 128 ? 13.480 0.813 -1.950 1.00 93.88 128 PRO A C 1
ATOM 1031 O O . PRO A 1 128 ? 14.453 0.213 -2.399 1.00 93.88 128 PRO A O 1
ATOM 1034 N N . LEU A 1 129 ? 12.455 0.163 -1.384 1.00 93.69 129 LEU A N 1
ATOM 1035 C CA . LEU A 1 129 ? 12.421 -1.297 -1.230 1.00 93.69 129 LEU A CA 1
ATOM 1036 C C . LEU A 1 129 ? 12.282 -1.995 -2.587 1.00 93.69 129 LEU A C 1
ATOM 1038 O O . LEU A 1 129 ? 13.000 -2.946 -2.890 1.00 93.69 129 LEU A O 1
ATOM 1042 N N . LEU A 1 130 ? 11.367 -1.495 -3.420 1.00 94.75 130 LEU A N 1
ATOM 1043 C CA . LEU A 1 130 ? 11.111 -2.036 -4.752 1.00 94.75 130 LEU A CA 1
ATOM 1044 C C . LEU A 1 130 ? 12.256 -1.739 -5.720 1.00 94.75 130 LEU A C 1
ATOM 1046 O O . LEU A 1 130 ? 12.562 -2.572 -6.570 1.00 94.75 130 LEU A O 1
ATOM 1050 N N . GLN A 1 131 ? 12.907 -0.583 -5.581 1.00 94.62 131 GLN A N 1
ATOM 1051 C CA . GLN A 1 131 ? 14.068 -0.223 -6.387 1.00 94.62 131 GLN A CA 1
ATOM 1052 C C . GLN A 1 131 ? 15.227 -1.171 -6.103 1.00 94.62 131 GLN A C 1
ATOM 1054 O O . GLN A 1 131 ? 15.774 -1.765 -7.028 1.00 94.62 131 GLN A O 1
ATOM 1059 N N . LYS A 1 132 ? 15.546 -1.377 -4.822 1.00 92.44 132 LYS A N 1
ATOM 1060 C CA . LYS A 1 132 ? 16.632 -2.266 -4.418 1.00 92.44 132 LYS A CA 1
ATOM 1061 C C . LYS A 1 132 ? 16.390 -3.710 -4.866 1.00 92.44 132 LYS A C 1
ATOM 1063 O O . LYS A 1 132 ? 17.303 -4.353 -5.374 1.00 92.44 132 LYS A O 1
ATOM 1068 N N . TRP A 1 133 ? 15.153 -4.194 -4.752 1.00 93.12 133 TRP A N 1
ATOM 1069 C CA . TRP A 1 133 ? 14.779 -5.498 -5.300 1.00 93.12 133 TRP A CA 1
ATOM 1070 C C . TRP A 1 133 ? 15.007 -5.591 -6.807 1.00 93.12 133 TRP A C 1
ATOM 1072 O O . TRP A 1 133 ? 15.548 -6.584 -7.286 1.00 93.12 133 TRP A O 1
ATOM 1082 N N . LEU A 1 134 ? 14.582 -4.565 -7.549 1.00 93.88 134 LEU A N 1
ATOM 1083 C CA . LEU A 1 134 ? 14.674 -4.552 -9.002 1.00 93.88 134 LEU A CA 1
ATOM 1084 C C . LEU A 1 134 ? 16.131 -4.553 -9.472 1.00 93.88 134 LEU A C 1
ATOM 1086 O O . LEU A 1 134 ? 16.465 -5.283 -10.397 1.00 93.88 134 LEU A O 1
ATOM 1090 N N . GLU A 1 135 ? 16.997 -3.790 -8.802 1.00 91.81 135 GLU A N 1
ATOM 1091 C CA . GLU A 1 135 ? 18.442 -3.786 -9.055 1.00 91.81 135 GLU A CA 1
ATOM 1092 C C . GLU A 1 135 ? 19.073 -5.159 -8.814 1.00 91.81 135 GLU A C 1
ATOM 1094 O O . GLU A 1 135 ? 19.901 -5.609 -9.606 1.00 91.81 135 GLU A O 1
ATOM 1099 N N . ASP A 1 136 ? 18.700 -5.829 -7.723 1.00 88.94 136 ASP A N 1
ATOM 1100 C CA . ASP A 1 136 ? 19.233 -7.150 -7.399 1.00 88.94 136 ASP A CA 1
ATOM 1101 C C . ASP A 1 136 ? 18.718 -8.210 -8.392 1.00 88.94 136 ASP A C 1
ATOM 1103 O O . ASP A 1 136 ? 19.487 -9.066 -8.827 1.00 88.94 136 ASP A O 1
ATOM 1107 N N . ALA A 1 137 ? 17.459 -8.113 -8.832 1.00 88.19 137 ALA A N 1
ATOM 1108 C CA . ALA A 1 137 ? 16.896 -8.981 -9.866 1.00 88.19 137 ALA A CA 1
ATOM 1109 C C . ALA A 1 137 ? 17.539 -8.748 -11.249 1.00 88.19 137 ALA A C 1
ATOM 1111 O O . ALA A 1 137 ? 17.873 -9.715 -11.933 1.00 88.19 137 ALA A O 1
ATOM 1112 N N . ASP A 1 138 ? 17.781 -7.493 -11.645 1.00 85.81 138 ASP A N 1
ATOM 1113 C CA . ASP A 1 138 ? 18.448 -7.157 -12.912 1.00 85.81 138 ASP A CA 1
ATOM 1114 C C . ASP A 1 138 ? 19.884 -7.720 -12.961 1.00 85.81 138 ASP A C 1
ATOM 1116 O O . ASP A 1 138 ? 20.277 -8.306 -13.971 1.00 85.81 138 ASP A O 1
ATOM 1120 N N . LYS A 1 139 ? 20.646 -7.632 -11.856 1.00 83.69 139 LYS A N 1
ATOM 1121 C CA . LYS A 1 139 ? 22.023 -8.167 -11.763 1.00 83.69 139 LYS A CA 1
ATOM 1122 C C . LYS A 1 139 ? 22.096 -9.675 -11.977 1.00 83.69 139 LYS A C 1
ATOM 1124 O O . LYS A 1 139 ? 23.007 -10.163 -12.639 1.00 83.69 139 LYS A O 1
ATOM 1129 N N . THR A 1 140 ? 21.120 -10.417 -11.449 1.00 74.75 140 THR A N 1
ATOM 1130 C CA . THR A 1 140 ? 21.075 -11.878 -11.628 1.00 74.75 140 THR A CA 1
ATOM 1131 C C . THR A 1 140 ? 20.863 -12.307 -13.082 1.00 74.75 140 THR A C 1
ATOM 1133 O O . THR A 1 140 ? 21.182 -13.441 -13.425 1.00 74.75 140 THR A O 1
ATOM 1136 N N . VAL A 1 141 ? 20.357 -11.416 -13.945 1.00 69.94 141 VAL A N 1
ATOM 1137 C CA . VAL A 1 141 ? 20.132 -11.692 -15.373 1.00 69.94 141 VAL A CA 1
ATOM 1138 C C . VAL A 1 141 ? 21.304 -11.234 -16.247 1.00 69.94 141 VAL A C 1
ATOM 1140 O O . VAL A 1 141 ? 21.540 -11.831 -17.296 1.00 69.94 141 VAL A O 1
ATOM 1143 N N . THR A 1 142 ? 22.056 -10.209 -15.837 1.00 65.56 142 THR A N 1
ATOM 1144 C CA . THR A 1 142 ? 23.199 -9.687 -16.608 1.00 65.56 142 THR A CA 1
ATOM 1145 C C . THR A 1 142 ? 24.492 -10.487 -16.449 1.00 65.56 142 THR A C 1
ATOM 1147 O O . THR A 1 142 ? 25.303 -10.469 -17.371 1.00 65.56 142 THR A O 1
ATOM 1150 N N . ASP A 1 143 ? 24.675 -11.218 -15.345 1.00 55.75 143 ASP A N 1
ATOM 1151 C CA . ASP A 1 143 ? 25.865 -12.044 -15.088 1.00 55.75 143 ASP A CA 1
ATOM 1152 C C . ASP A 1 143 ? 25.536 -13.554 -15.121 1.00 55.75 143 ASP A C 1
ATOM 1154 O O . ASP A 1 143 ? 25.311 -14.173 -14.075 1.00 55.75 143 ASP A O 1
ATOM 1158 N N . PRO A 1 144 ? 25.540 -14.201 -16.306 1.00 52.84 144 PRO A N 1
ATOM 1159 C CA . PRO A 1 144 ? 25.229 -15.629 -16.445 1.00 52.84 144 PRO A CA 1
ATOM 1160 C C . PRO A 1 144 ? 26.300 -16.569 -15.854 1.00 52.84 144 PRO A C 1
ATOM 1162 O O . PRO A 1 144 ? 26.149 -17.785 -15.914 1.00 52.84 144 PRO A O 1
ATOM 1165 N N . THR A 1 145 ? 27.391 -16.054 -15.281 1.00 50.47 145 THR A N 1
ATOM 1166 C CA . THR A 1 145 ? 28.488 -16.850 -14.697 1.00 50.47 145 THR A CA 1
ATOM 1167 C C . THR A 1 145 ? 28.297 -17.194 -13.215 1.00 50.47 145 THR A C 1
ATOM 1169 O O . THR A 1 145 ? 29.087 -17.961 -12.672 1.00 50.47 145 THR A O 1
ATOM 1172 N N . THR A 1 146 ? 27.235 -16.709 -12.556 1.00 47.66 146 THR A N 1
ATOM 1173 C CA . THR A 1 146 ? 26.928 -17.004 -11.135 1.00 47.66 146 THR A CA 1
ATOM 1174 C C . THR A 1 146 ? 25.702 -17.912 -10.958 1.00 47.66 146 THR A C 1
ATOM 1176 O O . THR A 1 146 ? 24.907 -17.773 -10.029 1.00 47.66 146 THR A O 1
ATOM 1179 N N . LEU A 1 147 ? 25.558 -18.892 -11.856 1.00 46.16 147 LEU A N 1
ATOM 1180 C CA . LEU A 1 147 ? 24.552 -19.960 -11.820 1.00 46.16 147 LEU A CA 1
ATOM 1181 C C . LEU A 1 147 ? 24.826 -20.968 -10.685 1.00 46.16 147 LEU A C 1
ATOM 1183 O O . LEU A 1 147 ? 25.110 -22.139 -10.906 1.00 46.16 147 LEU A O 1
ATOM 1187 N N . SER A 1 148 ? 24.730 -20.512 -9.439 1.00 41.53 148 SER A N 1
ATOM 1188 C CA . SER A 1 148 ? 24.650 -21.385 -8.265 1.00 41.53 148 SER A CA 1
ATOM 1189 C C . SER A 1 148 ? 24.068 -20.636 -7.070 1.00 41.53 148 SER A C 1
ATOM 1191 O O . SER A 1 148 ? 24.695 -20.541 -6.018 1.00 41.53 148 SER A O 1
ATOM 1193 N N . ASN A 1 149 ? 22.860 -20.092 -7.205 1.00 41.91 149 ASN A N 1
ATOM 1194 C CA . ASN A 1 149 ? 22.065 -19.779 -6.024 1.00 41.91 149 ASN A CA 1
ATOM 1195 C C . ASN A 1 149 ? 20.735 -20.539 -6.118 1.00 41.91 149 ASN A C 1
ATOM 1197 O O . ASN A 1 149 ? 19.832 -20.092 -6.825 1.00 41.91 149 ASN A O 1
ATOM 1201 N N . PRO A 1 150 ? 20.574 -21.679 -5.419 1.00 41.53 150 PRO A N 1
ATOM 1202 C CA . PRO A 1 150 ? 19.319 -22.431 -5.357 1.00 41.53 150 PRO A CA 1
ATOM 1203 C C . PRO A 1 150 ? 18.315 -21.722 -4.433 1.00 41.53 150 PRO A C 1
ATOM 1205 O O . PRO A 1 150 ? 17.668 -22.330 -3.586 1.00 41.53 150 PRO A O 1
ATOM 1208 N N . LEU A 1 151 ? 18.227 -20.395 -4.537 1.00 47.03 151 LEU A N 1
ATOM 1209 C CA . LEU A 1 151 ? 17.408 -19.558 -3.669 1.00 47.03 151 LEU A CA 1
ATOM 1210 C C . LEU A 1 151 ? 16.117 -19.092 -4.353 1.00 47.03 151 LEU A C 1
ATOM 1212 O O . LEU A 1 151 ? 15.239 -18.551 -3.679 1.00 47.03 151 LEU A O 1
ATOM 1216 N N . THR A 1 152 ? 16.014 -19.341 -5.660 1.00 48.00 152 THR A N 1
ATOM 1217 C CA . THR A 1 152 ? 14.870 -19.052 -6.534 1.00 48.00 152 THR A CA 1
ATOM 1218 C C . THR A 1 152 ? 14.029 -20.291 -6.856 1.00 48.00 152 THR A C 1
ATOM 1220 O O . THR A 1 152 ? 13.110 -20.202 -7.666 1.00 48.00 152 THR A O 1
ATOM 1223 N N . SER A 1 153 ? 14.280 -21.436 -6.205 1.00 39.00 153 SER A N 1
ATOM 1224 C CA . SER A 1 153 ? 13.332 -22.552 -6.250 1.00 39.00 153 SER A CA 1
ATOM 1225 C C . SER A 1 153 ? 11.989 -22.115 -5.645 1.00 39.00 153 SER A C 1
ATOM 1227 O O . SER A 1 153 ? 11.979 -21.589 -4.528 1.00 39.00 153 SER A O 1
ATOM 1229 N N . PRO A 1 154 ? 10.851 -22.366 -6.318 1.00 45.09 154 PRO A N 1
ATOM 1230 C CA . PRO A 1 154 ? 9.507 -22.053 -5.822 1.00 45.09 154 PRO A CA 1
ATOM 1231 C C . PRO A 1 154 ? 9.039 -22.994 -4.692 1.00 45.09 154 PRO A C 1
ATOM 1233 O O . PRO A 1 154 ? 7.843 -23.209 -4.517 1.00 45.09 154 PRO A O 1
ATOM 1236 N N . ASP A 1 155 ? 9.965 -23.539 -3.902 1.00 41.34 155 ASP A N 1
ATOM 1237 C CA . ASP A 1 155 ? 9.703 -24.534 -2.863 1.00 41.34 155 ASP A CA 1
ATOM 1238 C C . ASP A 1 155 ? 10.246 -24.048 -1.513 1.00 41.34 155 ASP A C 1
ATOM 1240 O O . ASP A 1 155 ? 11.287 -24.478 -1.029 1.00 41.34 155 ASP A O 1
ATOM 1244 N N . ASN A 1 156 ? 9.582 -23.046 -0.929 1.00 39.88 156 ASN A N 1
ATOM 1245 C CA . ASN A 1 156 ? 9.500 -22.949 0.530 1.00 39.88 156 ASN A CA 1
ATOM 1246 C C . ASN A 1 156 ? 8.322 -22.059 0.953 1.00 39.88 156 ASN A C 1
ATOM 1248 O O . ASN A 1 156 ? 8.452 -20.887 1.319 1.00 39.88 156 ASN A O 1
ATOM 1252 N N . VAL A 1 157 ? 7.131 -22.653 0.906 1.00 51.75 157 VAL A N 1
ATOM 1253 C CA . VAL A 1 157 ? 5.921 -22.161 1.574 1.00 51.75 157 VAL A CA 1
ATOM 1254 C C . VAL A 1 157 ? 6.143 -22.293 3.085 1.00 51.75 157 VAL A C 1
ATOM 1256 O O . VAL A 1 157 ? 5.911 -23.355 3.649 1.00 51.75 157 VAL A O 1
ATOM 1259 N N . GLY A 1 158 ? 6.642 -21.244 3.751 1.00 50.75 158 GLY A N 1
ATOM 1260 C CA . GLY A 1 158 ? 7.125 -21.408 5.133 1.00 50.75 158 GLY A CA 1
ATOM 1261 C C . GLY A 1 158 ? 6.721 -20.373 6.176 1.00 50.75 158 GLY A C 1
ATOM 1262 O O . GLY A 1 158 ? 6.480 -20.749 7.319 1.00 50.75 158 GLY A O 1
ATOM 1263 N N . ARG A 1 159 ? 6.611 -19.080 5.853 1.00 48.47 159 ARG A N 1
ATOM 1264 C CA . ARG A 1 159 ? 6.197 -18.070 6.847 1.00 48.47 159 ARG A CA 1
ATOM 1265 C C . ARG A 1 159 ? 5.143 -17.158 6.275 1.00 48.47 159 ARG A C 1
ATOM 1267 O O . ARG A 1 159 ? 5.395 -16.040 5.869 1.00 48.47 159 ARG A O 1
ATOM 1274 N N . ARG A 1 160 ? 3.924 -17.690 6.272 1.00 52.84 160 ARG A N 1
ATOM 1275 C CA . ARG A 1 160 ? 2.712 -16.949 5.938 1.00 52.84 160 ARG A CA 1
ATOM 1276 C C . ARG A 1 160 ? 2.614 -15.732 6.860 1.00 52.84 160 ARG A C 1
ATOM 1278 O O . ARG A 1 160 ? 2.423 -15.892 8.067 1.00 52.84 160 ARG A O 1
ATOM 1285 N N . ARG A 1 161 ? 2.685 -14.529 6.286 1.00 52.47 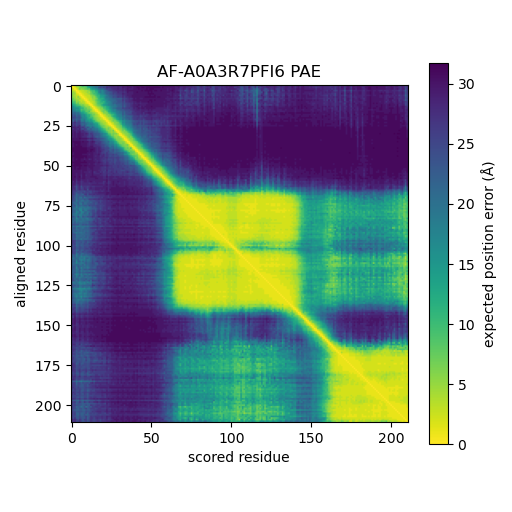161 ARG A N 1
ATOM 1286 C CA . ARG A 1 161 ? 2.188 -13.288 6.899 1.00 52.47 161 ARG A CA 1
ATOM 1287 C C . ARG A 1 161 ? 0.882 -13.537 7.668 1.00 52.47 161 ARG A C 1
ATOM 1289 O O . ARG A 1 161 ? 0.003 -14.256 7.185 1.00 52.47 161 ARG A O 1
ATOM 1296 N N . LYS A 1 162 ? 0.744 -12.925 8.853 1.00 58.47 162 LYS A N 1
ATOM 1297 C CA . LYS A 1 162 ? -0.445 -13.058 9.716 1.00 58.47 162 LYS A CA 1
ATOM 1298 C C . LYS A 1 162 ? -1.686 -12.717 8.884 1.00 58.47 162 LYS A C 1
ATOM 1300 O O . LYS A 1 162 ? -1.813 -11.595 8.387 1.00 58.47 162 LYS A O 1
ATOM 1305 N N . LYS A 1 163 ? -2.548 -13.716 8.644 1.00 62.19 163 LYS A N 1
ATOM 1306 C CA . LYS A 1 163 ? -3.781 -13.514 7.876 1.00 62.19 163 LYS A CA 1
ATOM 1307 C C . LYS A 1 163 ? -4.576 -12.410 8.563 1.00 62.19 163 LYS A C 1
ATOM 1309 O O . LYS A 1 163 ? -4.687 -12.402 9.786 1.00 62.19 163 LYS A O 1
ATOM 1314 N N . ARG A 1 164 ? -5.114 -11.477 7.780 1.00 72.56 164 ARG A N 1
ATOM 1315 C CA . ARG A 1 164 ? -6.045 -10.478 8.306 1.00 72.56 164 ARG A CA 1
ATOM 1316 C C . ARG A 1 164 ? -7.213 -11.223 8.961 1.00 72.56 164 ARG A C 1
ATOM 1318 O O . ARG A 1 164 ? -7.816 -12.071 8.305 1.00 72.56 164 ARG A O 1
ATOM 1325 N N . THR A 1 165 ? -7.521 -10.905 10.216 1.00 78.94 165 THR A N 1
ATOM 1326 C CA . THR A 1 165 ? -8.720 -11.413 10.890 1.00 78.94 165 THR A CA 1
ATOM 1327 C C . THR A 1 165 ? -9.941 -10.948 10.102 1.00 78.94 165 THR A C 1
ATOM 1329 O O . THR A 1 165 ? -10.150 -9.745 9.935 1.00 78.94 165 THR A O 1
ATOM 1332 N N . SER A 1 166 ? -10.709 -11.892 9.554 1.00 81.69 166 SER A N 1
ATOM 1333 C CA . SER A 1 166 ? -12.007 -11.573 8.966 1.00 81.69 166 SER A CA 1
ATOM 1334 C C . SER A 1 166 ? -12.977 -11.323 10.111 1.00 81.69 166 SER A C 1
ATOM 1336 O O . SER A 1 166 ? -13.107 -12.166 10.993 1.00 81.69 166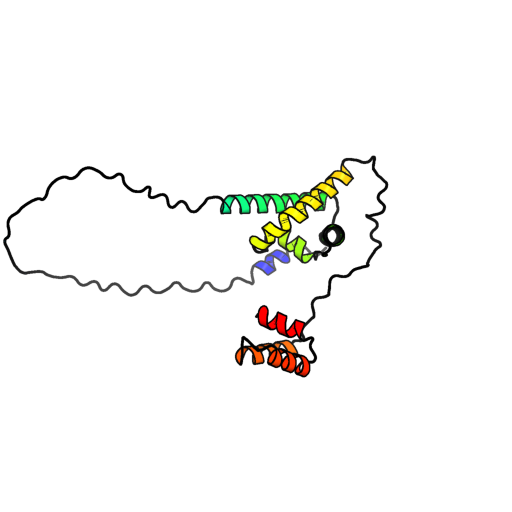 SER A O 1
ATOM 1338 N N . ILE A 1 167 ? -13.616 -10.158 10.117 1.00 85.12 167 ILE A N 1
ATOM 1339 C CA . ILE A 1 167 ? -14.636 -9.814 11.107 1.00 85.12 167 ILE A CA 1
ATOM 1340 C C . ILE A 1 167 ? -15.990 -10.110 10.472 1.00 85.12 167 ILE A C 1
ATOM 1342 O O . ILE A 1 167 ? -16.313 -9.548 9.416 1.00 85.12 167 ILE A O 1
ATOM 1346 N N . GLU A 1 168 ? -16.752 -11.005 11.099 1.00 90.50 168 GLU A N 1
ATOM 1347 C CA . GLU A 1 168 ? -18.107 -11.343 10.670 1.00 90.50 168 GLU A CA 1
ATOM 1348 C C . GLU A 1 168 ? -19.012 -10.109 10.635 1.00 90.50 168 GLU A C 1
ATOM 1350 O O . GLU A 1 168 ? -18.801 -9.122 11.343 1.00 90.50 168 GLU A O 1
ATOM 1355 N N . THR A 1 169 ? -20.046 -10.152 9.795 1.00 91.56 169 THR A N 1
ATOM 1356 C CA . THR A 1 169 ? -20.972 -9.025 9.634 1.00 91.56 169 THR A CA 1
ATOM 1357 C C . THR A 1 169 ? -21.726 -8.712 10.928 1.00 91.56 169 THR A C 1
ATOM 1359 O O . THR A 1 169 ? -21.850 -7.540 11.268 1.00 91.56 169 THR A O 1
ATOM 1362 N N . SER A 1 170 ? -22.163 -9.730 11.675 1.00 91.31 170 SER A N 1
ATOM 1363 C CA . SER A 1 170 ? -22.808 -9.590 12.992 1.00 91.31 170 SER A CA 1
ATOM 1364 C C . SER A 1 170 ? -21.919 -8.828 13.979 1.00 91.31 170 SER A C 1
ATOM 1366 O O . SER A 1 170 ? -22.350 -7.853 14.594 1.00 91.31 170 SER A O 1
ATOM 1368 N N . VAL A 1 171 ? -20.647 -9.217 14.056 1.00 93.62 171 VAL A N 1
ATOM 1369 C CA . VAL A 1 171 ? -19.648 -8.595 14.927 1.00 93.62 171 VAL A CA 1
ATOM 1370 C C . VAL A 1 171 ? -19.329 -7.168 14.482 1.00 93.62 171 VAL A C 1
ATOM 1372 O O . VAL A 1 171 ? -19.255 -6.269 15.316 1.00 93.62 171 VAL A O 1
ATOM 1375 N N . ARG A 1 172 ? -19.226 -6.914 13.169 1.00 93.81 172 ARG A N 1
ATOM 1376 C CA . ARG A 1 172 ? -19.051 -5.556 12.624 1.00 93.81 172 ARG A CA 1
ATOM 1377 C C . ARG A 1 172 ? -20.201 -4.633 13.033 1.00 93.81 172 ARG A C 1
ATOM 1379 O O . ARG A 1 172 ? -19.943 -3.508 13.442 1.00 93.81 172 ARG A O 1
ATOM 1386 N N . VAL A 1 173 ? -21.448 -5.102 12.946 1.00 94.88 173 VAL A N 1
ATOM 1387 C CA . VAL A 1 173 ? -22.630 -4.318 13.346 1.00 94.88 173 VAL A CA 1
ATOM 1388 C C . VAL A 1 173 ? -22.617 -4.024 14.850 1.00 94.88 173 VAL A C 1
ATOM 1390 O O . VAL A 1 173 ? -22.908 -2.898 15.252 1.00 94.88 173 VAL A O 1
ATOM 1393 N N . ALA A 1 174 ? -22.243 -4.999 15.683 1.00 94.81 174 ALA A N 1
ATOM 1394 C CA . ALA A 1 174 ? -22.131 -4.799 17.127 1.00 94.81 174 ALA A CA 1
ATOM 1395 C C . ALA A 1 174 ? -21.033 -3.784 17.498 1.00 94.81 174 ALA A C 1
ATOM 1397 O O . ALA A 1 174 ? -21.270 -2.905 18.327 1.00 94.81 174 ALA A O 1
ATOM 1398 N N . LEU A 1 175 ? -19.869 -3.855 16.840 1.00 95.69 175 LEU A N 1
ATOM 1399 C CA . LEU A 1 175 ? -18.778 -2.890 17.005 1.00 95.69 175 LEU A CA 1
ATOM 1400 C C . LEU A 1 175 ? -19.190 -1.477 16.568 1.00 95.69 175 LEU A C 1
ATOM 1402 O O . LEU A 1 175 ? -18.932 -0.522 17.294 1.00 95.69 175 LEU A O 1
ATOM 1406 N N . GLU A 1 176 ? -19.899 -1.336 15.444 1.00 96.00 176 GLU A N 1
ATOM 1407 C CA . GLU A 1 176 ? -20.424 -0.040 14.986 1.00 96.00 176 GLU A CA 1
ATOM 1408 C C . GLU A 1 176 ? -21.414 0.553 16.005 1.00 96.00 176 GLU A C 1
ATOM 1410 O O . GLU A 1 176 ? -21.348 1.737 16.332 1.00 96.00 176 GLU A O 1
ATOM 1415 N N . ARG A 1 177 ? -22.295 -0.278 16.584 1.00 95.56 177 ARG A N 1
ATOM 1416 C CA . ARG A 1 177 ? -23.231 0.151 17.637 1.00 95.56 177 ARG A CA 1
ATOM 1417 C C . ARG A 1 177 ? -22.514 0.575 18.922 1.00 95.56 177 ARG A C 1
ATOM 1419 O O . ARG A 1 177 ? -22.967 1.511 19.582 1.00 95.56 177 ARG A O 1
ATOM 1426 N N . ALA A 1 178 ? -21.441 -0.116 19.300 1.00 93.81 178 ALA A N 1
ATOM 1427 C CA . ALA A 1 178 ? -20.618 0.263 20.446 1.00 93.81 178 ALA A CA 1
ATOM 1428 C C . ALA A 1 178 ? -19.870 1.580 20.180 1.00 93.81 178 ALA A C 1
ATOM 1430 O O . ALA A 1 178 ? -19.857 2.458 21.038 1.00 93.81 178 ALA A O 1
ATOM 1431 N N . PHE A 1 179 ? -19.343 1.762 18.965 1.00 96.12 179 PHE A N 1
ATOM 1432 C CA . PHE A 1 179 ? -18.654 2.982 18.543 1.00 96.12 179 PHE A CA 1
ATOM 1433 C C . PHE A 1 179 ? -19.544 4.226 18.607 1.00 96.12 179 PHE A C 1
ATOM 1435 O O . PHE A 1 179 ? -19.099 5.279 19.056 1.00 96.12 179 PHE A O 1
ATOM 1442 N N . LEU A 1 180 ? -20.816 4.107 18.213 1.00 94.88 180 LEU A N 1
ATOM 1443 C CA . LEU A 1 180 ? -21.778 5.210 18.312 1.00 94.88 180 LEU A CA 1
ATOM 1444 C C . LEU A 1 180 ? -22.076 5.630 19.762 1.00 94.88 180 LEU A C 1
ATOM 1446 O O . LEU A 1 180 ? -22.432 6.781 19.990 1.00 94.88 180 LEU A O 1
ATOM 1450 N N . GLN A 1 181 ? -21.951 4.715 20.728 1.00 94.38 181 GLN A N 1
ATOM 1451 C CA . GLN A 1 181 ? -22.156 5.013 22.151 1.00 94.38 181 GLN A CA 1
ATOM 1452 C C . GLN A 1 181 ? -20.900 5.606 22.790 1.00 94.38 181 GLN A C 1
ATOM 1454 O O . GLN A 1 181 ? -20.985 6.587 23.524 1.00 94.38 181 GLN A O 1
ATOM 1459 N N . ASN A 1 182 ? -19.738 5.019 22.502 1.00 90.94 182 ASN A N 1
ATOM 1460 C CA . ASN A 1 182 ? -18.451 5.501 22.976 1.00 90.94 182 ASN A CA 1
ATOM 1461 C C . ASN A 1 182 ? -17.380 5.288 21.887 1.00 90.94 182 ASN A C 1
ATOM 1463 O O . ASN A 1 182 ? -16.899 4.166 21.714 1.00 90.94 182 ASN A O 1
ATOM 1467 N N . PRO A 1 183 ? -16.968 6.343 21.157 1.00 93.19 183 PRO A N 1
ATOM 1468 C CA . PRO A 1 183 ? -15.971 6.223 20.092 1.00 93.19 183 PRO A CA 1
ATOM 1469 C C . PRO A 1 183 ? -14.540 6.032 20.619 1.00 93.19 183 PRO A C 1
ATOM 1471 O O . PRO A 1 183 ? -13.643 5.692 19.849 1.00 93.19 183 PRO A O 1
ATOM 1474 N N . LYS A 1 184 ? -14.297 6.256 21.919 1.00 94.25 184 LYS A N 1
ATOM 1475 C CA . LYS A 1 184 ? -12.989 6.077 22.568 1.00 94.2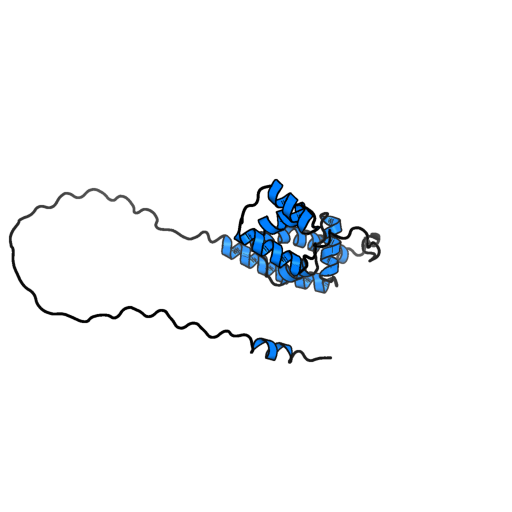5 184 LYS A CA 1
ATOM 1476 C C . LYS A 1 184 ? -13.136 5.216 23.828 1.00 94.25 184 LYS A C 1
ATOM 1478 O O . LYS A 1 184 ? -12.959 5.732 24.933 1.00 94.25 184 LYS A O 1
ATOM 1483 N N . PRO A 1 185 ? -13.455 3.919 23.675 1.00 94.44 185 PRO A N 1
ATOM 1484 C CA . PRO A 1 185 ? -13.567 3.021 24.811 1.00 94.44 185 PRO A CA 1
ATOM 1485 C C . PRO A 1 185 ? -12.219 2.872 25.519 1.00 94.44 185 PRO A C 1
ATOM 1487 O O . PRO A 1 185 ? -11.146 2.858 24.907 1.00 94.44 185 PRO A O 1
ATOM 1490 N N . THR A 1 186 ? -12.285 2.749 26.833 1.00 96.56 186 THR A N 1
ATOM 1491 C CA . THR A 1 186 ? -11.165 2.430 27.711 1.00 96.56 186 THR A CA 1
ATOM 1492 C C . THR A 1 186 ? -10.676 0.997 27.486 1.00 96.56 186 THR A C 1
ATOM 1494 O O . THR A 1 186 ? -11.364 0.145 26.924 1.00 96.56 186 THR A O 1
ATOM 1497 N N . SER A 1 187 ? -9.471 0.691 27.970 1.00 95.50 187 SER A N 1
ATOM 1498 C CA . SER A 1 187 ? -8.886 -0.655 27.880 1.00 95.50 187 SER A CA 1
ATOM 1499 C C . SER A 1 187 ? -9.738 -1.757 28.523 1.00 95.50 187 SER A C 1
ATOM 1501 O O . SER A 1 187 ? -9.592 -2.922 28.139 1.00 95.50 187 SER A O 1
ATOM 1503 N N . GLU A 1 188 ? -10.564 -1.403 29.508 1.00 95.94 188 GLU A N 1
ATOM 1504 C CA . GLU A 1 188 ? -11.490 -2.302 30.202 1.00 95.94 188 GLU A CA 1
ATOM 1505 C C . GLU A 1 188 ? -12.755 -2.533 29.368 1.00 95.94 188 GLU A C 1
ATOM 1507 O O . GLU A 1 188 ? -13.102 -3.679 29.094 1.00 95.94 188 GLU A O 1
ATOM 1512 N N . GLU A 1 189 ? -13.360 -1.471 28.828 1.00 94.50 189 GLU A N 1
ATOM 1513 C CA . GLU A 1 189 ? -14.489 -1.579 27.891 1.00 94.50 189 GLU A CA 1
ATOM 1514 C C . GLU A 1 189 ? -14.124 -2.383 26.633 1.00 94.50 189 GLU A C 1
ATOM 1516 O O . GLU A 1 189 ? -14.908 -3.216 26.178 1.00 94.50 189 GLU A O 1
ATOM 1521 N N . ILE A 1 190 ? -12.909 -2.199 26.099 1.00 96.19 190 ILE A N 1
ATOM 1522 C CA . ILE A 1 190 ? -12.399 -2.997 24.972 1.00 96.19 190 ILE A CA 1
ATOM 1523 C C . ILE A 1 190 ? -12.291 -4.479 25.352 1.00 96.19 190 ILE A C 1
ATOM 1525 O O . ILE A 1 190 ? -12.581 -5.333 24.516 1.00 96.19 190 ILE A O 1
ATOM 1529 N N . ALA A 1 191 ? -11.875 -4.798 26.583 1.00 96.38 191 ALA A N 1
ATOM 1530 C CA . ALA A 1 191 ? -11.796 -6.182 27.046 1.00 96.38 191 ALA A CA 1
ATOM 1531 C C . ALA A 1 191 ? -13.194 -6.812 27.156 1.00 96.38 191 ALA A C 1
ATOM 1533 O O . ALA A 1 191 ? -13.413 -7.881 26.596 1.00 96.38 191 ALA A O 1
ATOM 1534 N N . MET A 1 192 ? -14.160 -6.105 27.754 1.00 95.75 192 MET A N 1
ATOM 1535 C CA . MET A 1 192 ? -15.544 -6.586 27.845 1.00 95.75 192 MET A CA 1
ATOM 1536 C C . MET A 1 192 ? -16.173 -6.819 26.464 1.00 95.75 192 MET A C 1
ATOM 1538 O O . MET A 1 192 ? -16.830 -7.833 26.240 1.00 95.75 192 MET A O 1
ATOM 1542 N N . LEU A 1 193 ? -15.959 -5.897 25.516 1.00 95.06 193 LEU A N 1
ATOM 1543 C CA . LEU A 1 193 ? -16.444 -6.050 24.141 1.00 95.06 193 LEU A CA 1
ATOM 1544 C C . LEU A 1 193 ? -15.791 -7.240 23.435 1.00 95.06 193 LEU A C 1
ATOM 1546 O O . LEU A 1 193 ? -16.468 -7.962 22.709 1.00 95.06 193 LEU A O 1
ATOM 1550 N N . ALA A 1 194 ? -14.490 -7.446 23.639 1.00 95.56 194 ALA A N 1
ATOM 1551 C CA . ALA A 1 194 ? -13.762 -8.575 23.079 1.00 95.56 194 ALA A CA 1
ATOM 1552 C C . ALA A 1 194 ? -14.325 -9.913 23.581 1.00 95.56 194 ALA A C 1
ATOM 1554 O O . ALA A 1 194 ? -14.627 -10.779 22.761 1.00 95.56 194 ALA A O 1
ATOM 1555 N N . ASP A 1 195 ? -14.574 -10.037 24.885 1.00 95.81 195 ASP A N 1
ATOM 1556 C CA . ASP A 1 195 ? -15.155 -11.245 25.478 1.00 95.81 195 ASP A CA 1
ATOM 1557 C C . ASP A 1 195 ? -16.588 -11.485 24.977 1.00 95.81 195 ASP A C 1
ATOM 1559 O O . ASP A 1 195 ? -16.919 -12.578 24.511 1.00 95.81 195 ASP A O 1
ATOM 1563 N N . ASN A 1 196 ? -17.426 -10.442 24.965 1.00 93.62 196 ASN A N 1
ATOM 1564 C CA . ASN A 1 196 ? -18.822 -10.546 24.530 1.00 93.62 196 ASN A CA 1
ATOM 1565 C C . ASN A 1 196 ? -18.962 -10.863 23.030 1.00 93.62 196 ASN A C 1
ATOM 1567 O O . ASN A 1 196 ? -19.967 -11.429 22.603 1.00 93.62 196 ASN A O 1
ATOM 1571 N N . LEU A 1 197 ? -17.974 -10.480 22.217 1.00 93.31 197 LEU A N 1
ATOM 1572 C CA . LEU A 1 197 ? -17.924 -10.760 20.780 1.00 93.31 197 LEU A CA 1
ATOM 1573 C C . LEU A 1 197 ? -17.059 -11.984 20.443 1.00 93.31 197 LEU A C 1
ATOM 1575 O O . LEU A 1 197 ? -16.914 -12.304 19.264 1.00 93.31 197 LEU A O 1
ATOM 1579 N N . SER A 1 198 ? -16.482 -12.656 21.452 1.00 93.38 198 SER A N 1
ATOM 1580 C CA . SER A 1 198 ? -15.523 -13.758 21.283 1.00 93.38 198 SER A CA 1
ATOM 1581 C C . SER A 1 198 ? -14.393 -13.416 20.295 1.00 93.38 198 SER A C 1
ATOM 1583 O O . SER A 1 198 ? -14.018 -14.213 19.433 1.00 93.38 198 SER A O 1
ATOM 1585 N N . MET A 1 199 ? -13.859 -12.197 20.403 1.00 93.19 199 MET A N 1
ATOM 1586 C CA . MET A 1 199 ? -12.770 -11.666 19.583 1.00 93.19 199 MET A CA 1
ATOM 1587 C C . MET A 1 199 ? -11.510 -11.420 20.413 1.00 93.19 199 MET A C 1
ATOM 1589 O O . MET A 1 199 ? -11.571 -11.153 21.605 1.00 93.19 199 MET A O 1
ATOM 1593 N N . GLU A 1 200 ? -10.339 -11.433 19.773 1.00 93.19 200 GLU A N 1
ATOM 1594 C CA . GLU A 1 200 ? -9.097 -11.029 20.439 1.00 93.19 200 GLU A CA 1
ATOM 1595 C C . GLU A 1 200 ? -9.140 -9.530 20.785 1.00 93.19 200 GLU A C 1
ATOM 1597 O O . GLU A 1 200 ? -9.438 -8.691 19.927 1.00 93.19 200 GLU A O 1
ATOM 1602 N N . LYS A 1 201 ? -8.774 -9.186 22.027 1.00 94.62 201 LYS A N 1
ATOM 1603 C CA . LYS A 1 201 ? -8.727 -7.801 22.530 1.00 94.62 201 LYS A CA 1
ATOM 1604 C C . LYS A 1 201 ? -7.977 -6.856 21.590 1.00 94.62 201 LYS A C 1
ATOM 1606 O O . LYS A 1 201 ? -8.419 -5.735 21.349 1.00 94.62 201 LYS A O 1
ATOM 1611 N N . GLU A 1 202 ? -6.866 -7.320 21.024 1.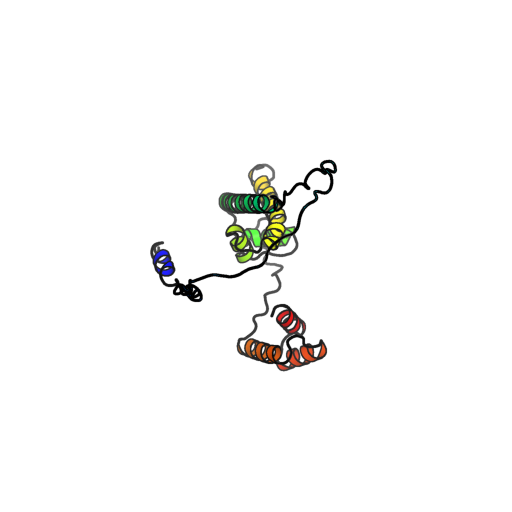00 94.00 202 GLU A N 1
ATOM 1612 C CA . GLU A 1 202 ? -6.053 -6.542 20.090 1.00 94.00 202 GLU A CA 1
ATOM 1613 C C . GLU A 1 202 ? -6.787 -6.254 18.774 1.00 94.00 202 GLU A C 1
ATOM 1615 O O . GLU A 1 202 ? -6.654 -5.165 18.219 1.00 94.00 202 GLU A O 1
ATOM 1620 N N . VAL A 1 203 ? -7.619 -7.182 18.293 1.00 94.00 203 VAL A N 1
ATOM 1621 C CA . VAL A 1 203 ? -8.416 -6.978 17.077 1.00 94.00 203 VAL A CA 1
ATOM 1622 C C . VAL A 1 203 ? -9.483 -5.913 17.308 1.00 94.00 203 VAL A C 1
ATOM 1624 O O . VAL A 1 203 ? -9.628 -5.023 16.471 1.00 94.00 203 VAL A O 1
ATOM 1627 N N . VAL A 1 204 ? -10.182 -5.956 18.448 1.00 95.00 204 VAL A N 1
ATOM 1628 C CA . VAL A 1 204 ? -11.177 -4.933 18.816 1.00 95.00 204 VAL A CA 1
ATOM 1629 C C . VAL A 1 204 ? -10.501 -3.574 18.997 1.00 95.00 204 VAL A C 1
ATOM 1631 O O . VAL A 1 204 ? -10.941 -2.586 18.412 1.00 95.00 204 VAL A O 1
ATOM 1634 N N . ARG A 1 205 ? -9.371 -3.520 19.712 1.00 96.00 205 ARG A N 1
ATOM 1635 C CA . ARG A 1 205 ? -8.589 -2.288 19.898 1.00 96.00 205 ARG A CA 1
ATOM 1636 C C . ARG A 1 205 ? -8.172 -1.668 18.562 1.00 96.00 205 ARG A C 1
ATOM 1638 O O . ARG A 1 205 ? -8.401 -0.484 18.332 1.00 96.00 205 ARG A O 1
ATOM 1645 N N . VAL A 1 206 ? -7.580 -2.465 17.668 1.00 94.44 206 VAL A N 1
ATOM 1646 C CA . VAL A 1 206 ? -7.153 -2.014 16.334 1.00 94.44 206 VAL A CA 1
ATOM 1647 C C . VAL A 1 206 ? -8.349 -1.599 15.478 1.00 94.44 206 VAL A C 1
ATOM 1649 O O . VAL A 1 206 ? -8.230 -0.656 14.699 1.00 94.44 206 VAL A O 1
ATOM 1652 N N . TRP A 1 207 ? -9.499 -2.264 15.615 1.00 95.62 207 TRP A N 1
ATOM 1653 C CA . TRP A 1 207 ? -10.723 -1.867 14.922 1.00 95.62 207 TRP A CA 1
ATOM 1654 C C . TRP A 1 207 ? -11.162 -0.456 15.331 1.00 95.62 207 TRP A C 1
ATOM 1656 O O . TRP A 1 207 ? -11.334 0.381 14.450 1.00 95.62 207 TRP A O 1
ATOM 1666 N N . PHE A 1 208 ? -11.224 -0.160 16.635 1.00 95.94 208 PHE A N 1
ATOM 1667 C CA . PHE A 1 208 ? -11.565 1.179 17.137 1.00 95.94 208 PHE A CA 1
ATOM 1668 C C . PHE A 1 208 ? -10.544 2.245 16.715 1.00 95.94 208 PHE A C 1
ATOM 1670 O O . PHE A 1 208 ? -10.933 3.354 16.378 1.00 95.94 208 PHE A O 1
ATOM 1677 N N . CYS A 1 209 ? -9.245 1.922 16.669 1.00 93.00 209 CYS A N 1
ATOM 1678 C CA . CYS A 1 209 ? -8.227 2.863 16.181 1.00 93.00 209 CYS A CA 1
ATOM 1679 C C . CYS A 1 209 ? -8.332 3.168 14.678 1.00 93.00 209 CYS A C 1
ATOM 1681 O O . CYS A 1 209 ? -7.849 4.208 14.236 1.00 93.00 209 CYS A O 1
ATOM 1683 N N . ASN A 1 210 ? -8.887 2.245 13.891 1.00 92.88 210 ASN A N 1
ATOM 1684 C CA . ASN A 1 210 ? -9.037 2.404 12.445 1.00 92.88 210 ASN A CA 1
ATOM 1685 C C . ASN A 1 210 ? -10.376 3.041 12.044 1.00 92.88 210 ASN A C 1
ATOM 1687 O O . ASN A 1 210 ? -10.534 3.361 10.863 1.00 92.88 210 ASN A O 1
ATOM 1691 N N . ARG A 1 211 ? -11.341 3.129 12.968 1.00 92.81 211 ARG A N 1
ATOM 1692 C CA . ARG A 1 211 ? -12.701 3.596 12.695 1.00 92.81 211 ARG A CA 1
ATOM 1693 C C . ARG A 1 211 ? -12.805 5.114 12.700 1.00 92.81 211 ARG A C 1
ATOM 1695 O O . ARG A 1 211 ? -13.595 5.596 11.849 1.00 92.81 211 ARG A O 1
#

pLDDT: mean 74.28, std 21.53, range [34.47, 97.56]

Nearest PDB structures (foldseek):
  3l1p-assembly1_A  TM=8.296E-01  e=2.365E-11  Mus musculus
  8bx1-assembly1_A  TM=8.688E-01  e=5.864E-11  Mus musculus
  9dzm-assembly1_D  TM=9.648E-01  e=4.205E-09  Homo sapiens
  8bx2-assembly1_A  TM=9.690E-01  e=1.087E-06  Mus musculus
  6t90-assembly1_K  TM=9.798E-01  e=1.030E-06  Aequorea victoria

Secondary structure (DSSP, 8-state):
---TTHHHHTTTT-PPPPPPPPPPPP------------------PPPP-PPPPPP----PPPTHHHHHHHHHHHHHHHHHHHHHHTT--HHHHHHHHHHHHSSPPPHHHHHHHHTT-S-HHHHHHHHHHHHHHHHHHHHHHH-TT----TT--S--------PPPPPPHHHHHHHHHHHHH-SS--HHHHHHHHHHTT--HHHHHHHHHH-

Solvent-accessible surface area (backbone atoms only — not comparable to full-atom values): 13858 Å² total; per-residue (Å²): 141,82,66,85,62,66,67,54,62,69,62,71,78,70,74,76,84,80,77,80,78,85,83,78,83,82,84,79,88,78,84,84,82,84,88,86,92,88,83,90,82,84,85,85,87,82,85,93,76,82,88,74,82,80,78,85,88,68,86,68,77,77,74,63,62,67,52,55,54,52,52,49,52,55,46,27,53,51,50,51,53,50,38,53,72,73,67,49,51,52,51,53,52,12,51,55,39,18,73,76,71,76,53,62,47,48,38,68,55,47,53,26,51,56,66,68,65,56,55,68,76,55,46,67,63,43,46,64,58,54,48,54,50,48,55,58,56,52,51,66,69,73,48,80,85,68,88,78,66,90,76,76,62,96,79,73,95,77,78,80,68,81,74,79,83,81,76,51,70,71,56,49,53,52,50,53,58,47,38,74,75,46,73,77,65,48,80,64,56,37,42,54,52,12,63,76,64,75,43,58,46,67,60,50,48,52,47,58,75,71,105

InterPro domains:
  IPR000327 POU-specific domain [PF00157] (68-138)
  IPR000327 POU-specific domain [PS00035] (82-94)
  IPR000327 POU-specific domain [PS00465] (106-119)
  IPR000327 POU-specific domain [PS51179] (64-138)
  IPR000327 POU-specific domain [SM00352] (64-138)
  IPR001356 Homeodomain [PF00046] (161-211)
  IPR001356 Homeodomain [PS50071] (158-211)
  IPR001356 Homeodomain [SM00389] (160-211)
  IPR001356 Homeodomain [cd00086] (161-211)
  IPR009057 Homedomain-like superfamily [SSF46689] (143-211)
  IPR010982 Lambda repressor-like, DNA-binding domain superfamily [G3DSA:1.10.260.40] (68-138)
  IPR010982 Lambda repressor-like, DNA-binding domain superfamily [SSF47413] (65-138)
  IPR013847 POU domain [PR00028] (83-100)
  IPR013847 POU domain [PR00028] (106-119)
  IPR013847 POU domain [PR00028] (122-137)
  IPR013847 POU domain [PR00028] (159-179)
  IPR013847 POU domain [PR00028] (194-209)
  IPR050255 POU domain transcription factor [PTHR11636] (42-211)

Radius of gyration: 31.72 Å; Cα contacts (8 Å, |Δi|>4): 87; chains: 1; bounding box: 60×98×56 Å

Foldseek 3Di:
DDDPPVVVVVVVPDDDDDDDDDDDDDDDDDDDDDDDDDDDDDDDDDDDDDDDDDDPPDPDPPPPVVVLVVVLLVLLQVLVVLCVVLVHQLQNLQVVLCVVPVHGDHSVNNVCSSVVNDPPVVSVVCSVSSVVVSVVSVVPVVDPPPPDDPPPPPPDPDDDDDPPDDQDPVLVVVLVVVCVVPLDDDLVVLVVSCVVSVHDSVNSVVVSVVD